Protein 5C7Q (pdb70)

InterPro domains:
  IPR000086 NUDIX hydrolase domain [PF00293] (44-152)
  IPR000086 NUDIX hydrolase domain [PS51462] (40-169)
  IPR015797 NUDIX hydrolase-like domain superfamily [SSF55811] (7-174)
  IPR020084 NUDIX hydrolase, conserved site [PS00893] (77-98)
  IPR060538 Nucleoside diphosphate sugar hydrolase, N-terminal domain [PF28549] (6-40)

Solvent-accessible surface area: 16451 Å² total; per-residue (Å²): 107,174,105,6,79,16,135,54,91,55,76,151,95,53,43,138,17,166,130,14,73,0,25,33,0,56,0,67,5,56,67,45,170,72,37,26,51,9,12,2,47,28,69,2,7,0,0,0,0,0,21,15,121,103,31,34,0,0,0,1,55,20,20,51,8,7,20,101,111,74,9,17,1,0,0,17,16,129,51,90,182,124,30,129,9,58,98,0,0,87,76,18,0,52,43,4,3,0,30,86,15,148,54,43,87,102,33,5,36,0,16,6,5,7,43,18,0,49,13,41,8,17,0,18,3,0,72,80,11,69,101,105,132,61,188,69,78,177,18,30,39,16,71,55,30,91,18,118,19,63,79,0,22,90,51,0,60,84,34,129,2,13,3,2,14,0,1,0,0,0,3,11,3,17,13,44,86,128,42,70,34,125,182,17,124,13,125,55,84,55,87,153,88,37,22,141,20,125,113,11,69,0,20,26,1,56,0,65,6,60,61,43,164,75,45,22,47,10,11,2,56,27,66,0,6,0,0,0,0,0,21,18,126,101,34,26,0,0,0,0,40,18,21,54,7,7,20,94,110,43,9,17,1,0,0,13,15,123,44,72,173,120,30,108,7,47,98,0,0,96,80,20,0,28,38,6,1,0,16,83,14,169,60,39,95,98,36,4,37,0,12,6,5,8,44,16,0,47,13,42,8,19,0,11,6,0,74,84,26,62,119,76,123,64,132,69,94,140,12,42,44,9,63,54,50,86,15,119,21,81,72,0,19,87,51,0,62,78,33,123,2,12,4,2,12,0,1,0,0,1,3,14,4,19,12,61,86,117,54,66,32,138

B-factor: mean 23.53, std 10.75, range [11.37, 85.76]

CATH classification: 3.90.79.10

Nearest PDB structures (foldseek):
  5c7q-assembly1_B  TM=1.002E+00  e=5.957E-35  Bdellovibrio bacteriovorus HD100
  5c8l-assembly1_B  TM=1.002E+00  e=2.954E-34  Bdellovibrio bacteriovorus HD100
  8wv3-assembly1_A  TM=9.363E-01  e=3.512E-19  Bacillus methanolicus
  8wv3-assembly1_D  TM=9.227E-01  e=2.914E-18  Bacillus methanolicus
  8wv3-assembly1_E  TM=8.803E-01  e=6.976E-19  Bacillus methanolicus

Sequence (362 aa):
MKHLEEKTLSTRQIFKGRYLKIEEQDQVQAPDGRTYTREYYILHPGAAMMIPLLPNGNVVMIHQYRHAVKKVFLEFPAGKRDHNEETLLTAKRELLEETGYEAKDWKFLTTIHPVIGYSNEHIDLYLARDLTHLEQRLDQGEFIEVVEVKPADLMQLVLEGKVSDVKTQIGAFWLDKFLRGEWNHLEEKTLSTRQIFKGRYLKIEQDQVQAPDGRTYTREYILHPGAAMMIPLLPNGNVVMIHQYRHAVKKVFLEFPAGKRDHNEETLLTAKRELLEETGYEAKDWKFLTTIHPVIGYSNEHIDLYLARDLTHLEQRLDQGEFIEEVVVEVKPADLMQLVLEGKVSDVKTQIGAFWLDKFLRGEWN

Foldseek 3Di:
DVLFDKAWPDKDFPDDDPHWIKIWTWTQGSVRDTDIAMATEFQAKEFEFEAEPVGWTKWKWFQDVVVRDTAIATFMDGDDPPDDRVVRHQVRCCAQAQKGAPDKDWDDKDDDCVRHYRYIYTYIYGDPMDGDDHHADVVTDMDMDIGHLVRVVVCVVVVRHVPVVRSVVSVVVVCVVVVNHD/DFDKAWPDKDFDDDDPHWIKIWTWTQGPVRDIDIAIATEFQAKEFEFEAEPVQWTKWKWFADVVVRDIAIAGFMDGDDPSDDRVVRVQVRCCAQFQKHAPDKDWDDKDDDCVRHYPYIYTYMYGYDMDGGDHNYDPPTDMDMDIGHLVRVVVCLVVCRHVPVVRSVVSVVVVCVVVVNHD

Radius of gyration: 20.26 Å; Cα contacts (8 Å, |Δi|>4): 921; chains: 2; bounding box: 39×57×51 Å

Organism: Bdellovibrio bacteriovorus (strain ATCC 15356 / DSM 50701 / NCIMB 9529 / HD100) (NCBI:txid264462)

Secondary structure (DSSP, 8-state):
-GGG--EEEEEEEEEE-SS-EEEEEEEE-TTS-EEEEEEE----EEEEEEB-TTS-EEEEEEEETTTTEEEEE--EEEPPTT--HHHHHHHHHHHHH-EEEEEEEEEEEEBS-TTTB---EEEEEEEEEEE----PPTT---EEEEE-HHHHHHHHHTT---BHHHHHHHHHHHHHHTTS--/----EEEEEEEEEE-SS-EEEEEEEE-TTS-EEEEEEE----EEEEEEE-TTS-EEEEEEEETTTTEEEEE--EEE-STT--HHHHHHHHHHHHHSEEEEEEEEEEEEBS-TTTB---EEEEEEEEEEE------TT---EEEEE-HHHHHHHHHTT---BHHHHHHHHHHHHHHTTS--

Structure (mmCIF, N/CA/C/O backbone):
data_5C7Q
#
_entry.id   5C7Q
#
_cell.length_a   75.425
_cell.length_b   103.098
_cell.length_c   51.712
_cell.angle_alpha   90.000
_cell.angle_beta   90.000
_cell.angle_gamma   90.000
#
_symmetry.space_group_name_H-M   'P 21 21 2'
#
loop_
_entity.id
_entity.type
_entity.pdbx_description
1 polymer 'NudF protein'
2 non-polymer 'SULFATE ION'
3 non-polymer GLYCEROL
4 non-polymer DI(HYDROXYETHYL)ETHER
5 non-polymer 2-(2-METHOXYETHOXY)ETHANOL
6 non-polymer 'TRIETHYLENE GLYCOL'
7 water water
#
loop_
_atom_site.group_PDB
_atom_site.id
_atom_site.type_symbol
_atom_site.label_atom_id
_atom_site.label_alt_id
_atom_site.label_comp_id
_atom_site.label_asym_id
_atom_site.label_entity_id
_atom_site.label_seq_id
_atom_site.pdbx_PDB_ins_code
_atom_site.Cartn_x
_atom_site.Cartn_y
_atom_site.Cartn_z
_atom_site.occupancy
_atom_site.B_iso_or_equiv
_atom_site.auth_seq_id
_atom_site.auth_comp_id
_atom_site.auth_asym_id
_atom_site.auth_atom_id
_atom_site.pdbx_PDB_model_num
ATOM 1 N N . MET A 1 1 ? 5.953 66.132 20.519 1.00 56.52 1 MET A N 1
ATOM 2 C CA . MET A 1 1 ? 7.007 65.743 21.505 1.00 54.28 1 MET A CA 1
ATOM 3 C C . MET A 1 1 ? 6.651 66.211 22.923 1.00 49.14 1 MET A C 1
ATOM 4 O O . MET A 1 1 ? 7.422 66.906 23.603 1.00 40.27 1 MET A O 1
ATOM 9 N N . LYS A 1 2 ? 5.477 65.766 23.367 1.00 43.77 2 LYS A N 1
ATOM 10 C CA . LYS A 1 2 ? 4.887 66.230 24.610 1.00 40.62 2 LYS A CA 1
ATOM 11 C C . LYS A 1 2 ? 5.703 65.924 25.849 1.00 33.83 2 LYS A C 1
ATOM 12 O O . LYS A 1 2 ? 5.633 66.665 26.816 1.00 33.22 2 LYS A O 1
ATOM 18 N N . HIS A 1 3 ? 6.514 64.865 25.815 1.00 28.32 3 HIS A N 1
ATOM 19 C CA . HIS A 1 3 ? 7.329 64.517 26.972 1.00 26.82 3 HIS A CA 1
ATOM 20 C C . HIS A 1 3 ? 8.539 65.440 27.190 1.00 25.35 3 HIS A C 1
ATOM 21 O O . HIS A 1 3 ? 9.285 65.275 28.136 1.00 24.96 3 HIS A O 1
ATOM 28 N N . LEU A 1 4 ? 8.746 66.411 26.304 1.00 19.85 4 LEU A N 1
ATOM 29 C CA . LEU A 1 4 ? 9.775 67.456 26.548 1.00 20.16 4 LEU A CA 1
ATOM 30 C C . LEU A 1 4 ? 9.182 68.773 27.060 1.00 19.76 4 LEU A C 1
ATOM 31 O O . LEU A 1 4 ? 9.892 69.656 27.541 1.00 20.18 4 LEU A O 1
ATOM 36 N N . GLU A 1 5 ? 7.880 68.935 26.910 1.00 19.96 5 GLU A N 1
ATOM 37 C CA . GLU A 1 5 ? 7.282 70.237 27.221 1.00 21.45 5 GLU A CA 1
ATOM 38 C C . GLU A 1 5 ? 7.341 70.589 28.689 1.00 19.78 5 GLU A C 1
ATOM 39 O O . GLU A 1 5 ? 7.358 69.719 29.560 1.00 19.65 5 GLU A O 1
ATOM 45 N N . GLU A 1 6 ? 7.342 71.895 28.954 1.00 18.34 6 GLU A N 1
ATOM 46 C CA . GLU A 1 6 ? 7.305 72.470 30.289 1.00 18.65 6 GLU A CA 1
ATOM 47 C C . GLU A 1 6 ? 6.000 73.253 30.404 1.00 19.69 6 GLU A C 1
ATOM 48 O O . GLU A 1 6 ? 5.562 73.824 29.411 1.00 21.53 6 GLU A O 1
ATOM 54 N N . LYS A 1 7 ? 5.353 73.129 31.548 1.00 19.01 7 LYS A N 1
ATOM 55 C CA . LYS A 1 7 ? 4.046 73.715 31.821 1.00 21.19 7 LYS A CA 1
ATOM 56 C C . LYS A 1 7 ? 4.250 74.983 32.647 1.00 18.30 7 LYS A C 1
ATOM 57 O O . LYS A 1 7 ? 4.867 74.919 33.677 1.00 18.01 7 LYS A O 1
ATOM 63 N N . THR A 1 8 ? 3.728 76.126 32.189 1.00 18.55 8 THR A N 1
ATOM 64 C CA . THR A 1 8 ? 3.845 77.359 32.998 1.00 17.68 8 THR A CA 1
ATOM 65 C C . THR A 1 8 ? 2.990 77.270 34.252 1.00 17.06 8 THR A C 1
ATOM 66 O O . THR A 1 8 ? 1.777 77.132 34.145 1.00 19.53 8 THR A O 1
ATOM 70 N N . LEU A 1 9 ? 3.613 77.404 35.395 1.00 16.13 9 LEU A N 1
ATOM 71 C CA . LEU A 1 9 ? 2.948 77.500 36.707 1.00 17.44 9 LEU A CA 1
ATOM 72 C C . LEU A 1 9 ? 2.739 78.910 37.183 1.00 18.14 9 LEU A C 1
ATOM 73 O O . LEU A 1 9 ? 1.760 79.209 37.861 1.00 19.37 9 LEU A O 1
ATOM 78 N N . SER A 1 10 ? 3.642 79.818 36.813 1.00 16.77 10 SER A N 1
ATOM 79 C CA . SER A 1 10 ? 3.453 81.201 37.157 1.00 17.49 10 SER A CA 1
ATOM 80 C C . SER A 1 10 ? 4.291 82.045 36.246 1.00 17.47 10 SER A C 1
ATOM 81 O O . SER A 1 10 ? 5.281 81.572 35.719 1.00 17.04 10 SER A O 1
ATOM 84 N N . THR A 1 11 ? 3.814 83.262 36.028 1.00 18.75 11 THR A N 1
ATOM 85 C CA . THR A 1 11 ? 4.551 84.276 35.293 1.00 20.01 11 THR A CA 1
ATOM 86 C C . THR A 1 11 ? 4.409 85.595 35.952 1.00 21.16 11 THR A C 1
ATOM 87 O O . THR A 1 11 ? 3.377 85.916 36.595 1.00 23.17 11 THR A O 1
ATOM 91 N N . ARG A 1 12 ? 5.432 86.404 35.762 1.00 18.12 12 ARG A N 1
ATOM 92 C CA . ARG A 1 12 ? 5.379 87.782 36.173 1.00 19.20 12 ARG A CA 1
ATOM 93 C C . ARG A 1 12 ? 6.274 88.581 35.260 1.00 18.06 12 ARG A C 1
ATOM 94 O O . ARG A 1 12 ? 7.271 88.053 34.731 1.00 17.07 12 ARG A O 1
ATOM 102 N N . GLN A 1 13 ? 5.982 89.857 35.104 1.00 19.47 13 GLN A N 1
ATOM 103 C CA . GLN A 1 13 ? 6.943 90.730 34.482 1.00 19.82 13 GLN A CA 1
ATOM 104 C C . GLN A 1 13 ? 7.883 91.177 35.581 1.00 20.98 13 GLN A C 1
ATOM 105 O O . GLN A 1 13 ? 7.483 91.894 36.490 1.00 24.90 13 GLN A O 1
ATOM 111 N N . ILE A 1 14 ? 9.115 90.695 35.536 1.00 18.49 14 ILE A N 1
ATOM 112 C CA . ILE A 1 14 ? 10.090 90.894 36.617 1.00 21.03 14 ILE A CA 1
ATOM 113 C C . ILE A 1 14 ? 10.805 92.243 36.485 1.00 20.43 14 ILE A C 1
ATOM 114 O O . ILE A 1 14 ? 11.237 92.835 37.477 1.00 20.96 14 ILE A O 1
ATOM 119 N N . PHE A 1 15 ? 10.948 92.727 35.262 1.00 17.47 15 PHE A N 1
ATOM 120 C CA . PHE A 1 15 ? 11.689 93.960 35.060 1.00 18.52 15 PHE A CA 1
ATOM 121 C C . PHE A 1 15 ? 11.235 94.636 33.796 1.00 16.56 15 PHE A C 1
ATOM 122 O O . PHE A 1 15 ? 10.964 93.974 32.809 1.00 16.73 15 PHE A O 1
ATOM 130 N N . LYS A 1 16 ? 11.180 95.962 33.846 1.00 17.16 16 LYS A N 1
ATOM 131 C CA . LYS A 1 16 ? 11.027 96.779 32.664 1.00 18.06 16 LYS A CA 1
ATOM 132 C C . LYS A 1 16 ? 12.079 97.865 32.687 1.00 18.90 16 LYS A C 1
ATOM 133 O O . LYS A 1 16 ? 12.119 98.705 33.598 1.00 21.24 16 LYS A O 1
ATOM 139 N N . GLY A 1 17 ? 12.910 97.881 31.672 1.00 18.64 17 GLY A N 1
ATOM 140 C CA . GLY A 1 17 ? 13.927 98.885 31.546 1.00 19.23 17 GLY A CA 1
ATOM 141 C C . GLY A 1 17 ? 13.384 99.993 30.659 1.00 20.93 17 GLY A C 1
ATOM 142 O O . GLY A 1 17 ? 12.165 100.179 30.489 1.00 21.22 17 GLY A O 1
ATOM 143 N N . ARG A 1 18 ? 14.302 100.756 30.093 1.00 20.03 18 ARG A N 1
ATOM 144 C CA . ARG A 1 18 ? 13.919 101.755 29.130 1.00 22.61 18 ARG A CA 1
ATOM 145 C C . ARG A 1 18 ? 13.290 101.108 27.917 1.00 22.53 18 ARG A C 1
ATOM 146 O O . ARG A 1 18 ? 12.340 101.643 27.327 1.00 22.82 18 ARG A O 1
ATOM 154 N N . TYR A 1 19 ? 13.818 99.955 27.535 1.00 19.86 19 TYR A N 1
ATOM 155 C CA . TYR A 1 19 ? 13.398 99.234 26.354 1.00 21.99 19 TYR A CA 1
ATOM 156 C C . TYR A 1 19 ? 13.066 97.772 26.605 1.00 21.31 19 TYR A C 1
ATOM 157 O O . TYR A 1 19 ? 12.140 97.238 25.974 1.00 24.06 19 TYR A O 1
ATOM 166 N N . LEU A 1 20 ? 13.808 97.093 27.484 1.00 17.46 20 LEU A N 1
ATOM 167 C CA . LEU A 1 20 ? 13.661 95.662 27.595 1.00 17.54 20 LEU A CA 1
ATOM 168 C C . LEU A 1 20 ? 12.709 95.294 28.714 1.00 17.81 20 LEU A C 1
ATOM 169 O O . LEU A 1 20 ? 12.847 95.772 29.837 1.00 19.71 20 LEU A O 1
ATOM 174 N N . LYS A 1 21 ? 11.798 94.381 28.405 1.00 17.02 21 LYS A N 1
ATOM 175 C CA . LYS A 1 21 ? 10.853 93.851 29.374 1.00 18.64 21 LYS A CA 1
ATOM 176 C C . LYS A 1 21 ? 11.181 92.371 29.594 1.00 16.97 21 LYS A C 1
ATOM 177 O O . LYS A 1 21 ? 11.295 91.598 28.624 1.00 17.98 21 LYS A O 1
ATOM 183 N N . ILE A 1 22 ? 11.346 91.989 30.858 1.00 16.62 22 ILE A N 1
ATOM 184 C CA . ILE A 1 22 ? 11.726 90.622 31.180 1.00 18.10 22 ILE A CA 1
ATOM 185 C C . ILE A 1 22 ? 10.583 89.911 31.906 1.00 16.66 22 ILE A C 1
ATOM 186 O O . ILE A 1 22 ? 10.068 90.444 32.891 1.00 17.29 22 ILE A O 1
ATOM 191 N N A GLU A 1 23 ? 10.205 88.744 31.392 0.50 15.70 23 GLU A N 1
ATOM 192 N N B GLU A 1 23 ? 10.257 88.729 31.411 0.50 15.61 23 GLU A N 1
ATOM 193 C CA A GLU A 1 23 ? 9.273 87.844 32.062 0.50 16.03 23 GLU A CA 1
ATOM 194 C CA B GLU A 1 23 ? 9.304 87.822 32.013 0.50 15.93 23 GLU A CA 1
ATOM 195 C C A GLU A 1 23 ? 10.045 86.764 32.811 0.50 16.06 23 GLU A C 1
ATOM 196 C C B GLU A 1 23 ? 10.061 86.762 32.813 0.50 15.98 23 GLU A C 1
ATOM 197 O O A GLU A 1 23 ? 11.036 86.197 32.303 0.50 14.51 23 GLU A O 1
ATOM 198 O O B GLU A 1 23 ? 11.070 86.203 32.336 0.50 14.39 23 GLU A O 1
ATOM 209 N N . GLN A 1 24 ? 9.586 86.475 34.022 1.00 15.27 24 GLN A N 1
ATO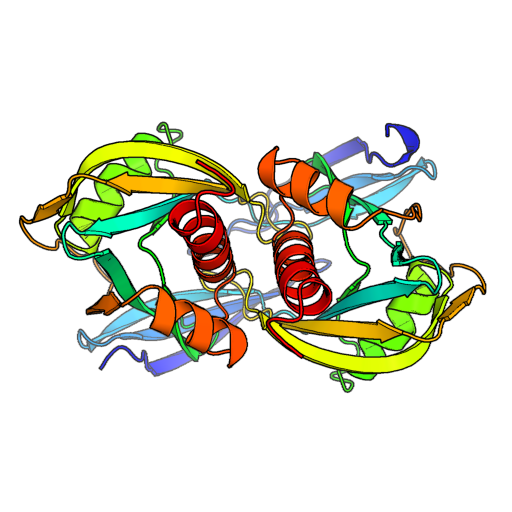M 210 C CA . GLN A 1 24 ? 10.147 85.380 34.796 1.00 15.68 24 GLN A CA 1
ATOM 211 C C . GLN A 1 24 ? 9.049 84.380 35.101 1.00 16.18 24 GLN A C 1
ATOM 212 O O . GLN A 1 24 ? 8.038 84.757 35.689 1.00 16.54 24 GLN A O 1
ATOM 218 N N . ASP A 1 25 ? 9.264 83.132 34.740 1.00 14.96 25 ASP A N 1
ATOM 219 C CA . ASP A 1 25 ? 8.247 82.061 34.895 1.00 16.62 25 ASP A CA 1
ATOM 220 C C . ASP A 1 25 ? 8.787 80.969 35.774 1.00 16.55 25 ASP A C 1
ATOM 221 O O . ASP A 1 25 ? 9.971 80.736 35.837 1.00 15.65 25 ASP A O 1
ATOM 226 N N . GLN A 1 26 ? 7.883 80.321 36.528 1.00 16.05 26 GLN A N 1
ATOM 227 C CA . GLN A 1 26 ? 8.154 79.050 37.114 1.00 16.43 26 GLN A CA 1
ATOM 228 C C . GLN A 1 26 ? 7.436 78.051 36.231 1.00 16.26 26 GLN A C 1
ATOM 229 O O . GLN A 1 26 ? 6.256 78.240 35.914 1.00 16.31 26 GLN A O 1
ATOM 235 N N . VAL A 1 27 ? 8.142 76.990 35.857 1.00 16.14 27 VAL A N 1
ATOM 236 C CA . VAL A 1 27 ? 7.597 75.953 35.008 1.00 15.58 27 VAL A CA 1
ATOM 237 C C . VAL A 1 27 ? 7.741 74.578 35.647 1.00 16.72 27 VAL A C 1
ATOM 238 O O . VAL A 1 27 ? 8.659 74.341 36.409 1.00 18.19 27 VAL A O 1
ATOM 242 N N . GLN A 1 28 ? 6.818 73.691 35.316 1.00 17.42 28 GLN A N 1
ATOM 243 C CA . GLN A 1 28 ? 6.930 72.287 35.675 1.00 18.31 28 GLN A CA 1
ATOM 244 C C . GLN A 1 28 ? 7.514 71.546 34.496 1.00 17.69 28 GLN A C 1
ATOM 245 O O . GLN A 1 28 ? 6.928 71.521 33.402 1.00 18.05 28 GLN A O 1
ATOM 251 N N . ALA A 1 29 ? 8.725 71.044 34.709 1.00 17.15 29 ALA A N 1
ATOM 252 C CA . ALA A 1 29 ? 9.438 70.360 33.647 1.00 18.25 29 ALA A CA 1
ATOM 253 C C . ALA A 1 29 ? 9.060 68.860 33.541 1.00 19.15 29 ALA A C 1
ATOM 254 O O . ALA A 1 29 ? 8.212 68.380 34.276 1.00 19.36 29 ALA A O 1
ATOM 256 N N . PRO A 1 30 ? 9.683 68.111 32.606 1.00 17.77 30 PRO A N 1
ATOM 257 C CA . PRO A 1 30 ? 9.268 66.698 32.435 1.00 18.22 30 PRO A CA 1
ATOM 258 C C . PRO A 1 30 ? 9.527 65.821 33.654 1.00 19.57 30 PRO A C 1
ATOM 259 O O . PRO A 1 30 ? 8.958 64.718 33.742 1.00 22.00 30 PRO A O 1
ATOM 263 N N . ASP A 1 31 ? 10.365 66.269 34.565 1.00 18.71 31 ASP A N 1
ATOM 264 C CA . ASP A 1 31 ? 10.590 65.521 35.802 1.00 20.28 31 ASP A CA 1
ATOM 265 C C . ASP A 1 31 ? 9.531 65.800 36.896 1.00 21.79 31 ASP A C 1
ATOM 266 O O . ASP A 1 31 ? 9.613 65.244 37.994 1.00 21.67 31 ASP A O 1
ATOM 271 N N . GLY A 1 32 ? 8.591 66.676 36.588 1.00 21.79 32 GLY A N 1
ATOM 272 C CA . GLY A 1 32 ? 7.539 67.115 37.513 1.00 21.91 32 GLY A CA 1
ATOM 273 C C . GLY A 1 32 ? 8.005 68.148 38.526 1.00 22.67 32 GLY A C 1
ATOM 274 O O . GLY A 1 32 ? 7.218 68.586 39.375 1.00 22.27 32 GLY A O 1
ATOM 275 N N . ARG A 1 33 ? 9.277 68.553 38.445 1.00 20.36 33 ARG A N 1
ATOM 276 C CA . ARG A 1 33 ? 9.887 69.561 39.304 1.00 20.44 33 ARG A CA 1
ATOM 277 C C . ARG A 1 33 ? 9.791 70.958 38.667 1.00 19.25 33 ARG A C 1
ATOM 278 O O . ARG A 1 33 ? 9.511 71.074 37.473 1.00 18.95 33 ARG A O 1
ATOM 286 N N . THR A 1 34 ? 10.008 71.960 39.492 1.00 17.90 34 THR A N 1
ATOM 287 C CA . THR A 1 34 ? 9.784 73.357 39.135 1.00 19.79 34 THR A CA 1
ATOM 288 C C . THR A 1 34 ? 11.108 74.059 38.899 1.00 18.24 34 THR A C 1
ATOM 289 O O . THR A 1 34 ? 12.073 73.954 39.683 1.00 20.36 34 THR A O 1
ATOM 293 N N . TYR A 1 35 ? 11.148 74.765 37.766 1.00 17.61 35 TYR A N 1
ATOM 294 C CA . TYR A 1 35 ? 12.340 75.476 37.360 1.00 15.70 35 TYR A CA 1
ATOM 295 C C . TYR A 1 35 ? 11.980 76.897 36.950 1.00 16.15 35 TYR A C 1
ATOM 296 O O . TYR A 1 35 ? 10.880 77.155 36.431 1.00 17.04 35 TYR A O 1
ATOM 305 N N . THR A 1 36 ? 12.916 77.797 37.144 1.00 14.89 36 THR A N 1
ATOM 306 C CA . THR A 1 36 ? 12.793 79.157 36.673 1.00 15.14 36 THR A CA 1
ATOM 307 C C . THR A 1 36 ? 13.189 79.276 35.212 1.00 15.41 36 THR A C 1
ATOM 308 O O . THR A 1 36 ? 14.239 78.768 34.811 1.00 15.10 36 THR A O 1
ATOM 312 N N . ARG A 1 37 ? 12.408 80.061 34.477 1.00 15.00 37 ARG A N 1
ATOM 313 C CA . ARG A 1 37 ? 12.745 80.449 33.102 1.00 14.19 37 ARG A CA 1
ATOM 314 C C . ARG A 1 37 ? 12.551 81.955 32.931 1.00 15.62 37 ARG A C 1
ATOM 315 O O . ARG A 1 37 ? 11.573 82.527 33.389 1.00 17.95 37 ARG A O 1
ATOM 323 N N . GLU A 1 38 ? 13.506 82.607 32.250 1.00 14.19 38 GLU A N 1
ATOM 324 C CA . GLU A 1 38 ? 13.494 84.047 32.088 1.00 14.84 38 GLU A CA 1
ATOM 325 C C . GLU A 1 38 ? 13.708 84.373 30.654 1.00 16.14 38 GLU A C 1
ATOM 326 O O . GLU A 1 38 ? 14.537 83.784 30.007 1.00 15.76 38 GLU A O 1
ATOM 332 N N A TYR A 1 39 ? 12.941 85.326 30.154 0.50 14.38 39 TYR A N 1
ATOM 333 N N B TYR A 1 39 ? 12.937 85.320 30.154 0.50 14.01 39 TYR A N 1
ATOM 334 C CA A TYR A 1 39 ? 13.031 85.677 28.752 0.50 15.03 39 TYR A CA 1
ATOM 335 C CA B TYR A 1 39 ? 13.089 85.721 28.775 0.50 14.39 39 TYR A CA 1
ATOM 336 C C A TYR A 1 39 ? 12.489 87.062 28.499 0.50 15.53 39 TYR A C 1
ATOM 337 C C B TYR A 1 39 ? 12.516 87.085 28.519 0.50 15.18 39 TYR A C 1
ATOM 338 O O A TYR A 1 39 ? 11.691 87.597 29.276 0.50 15.16 39 TYR A O 1
ATOM 339 O O B TYR A 1 39 ? 11.727 87.626 29.305 0.50 14.78 39 TYR A O 1
ATOM 356 N N . ILE A 1 40 ? 12.995 87.670 27.429 1.00 15.47 40 ILE A N 1
ATOM 357 C CA . ILE A 1 40 ? 12.591 89.008 26.988 1.00 16.73 40 ILE A CA 1
ATOM 358 C C . ILE A 1 40 ? 11.280 88.899 26.211 1.00 16.07 40 ILE A C 1
ATOM 359 O O . ILE A 1 40 ? 11.095 87.998 25.344 1.00 14.91 40 ILE A O 1
ATOM 364 N N . LEU A 1 41 ? 10.393 89.863 26.449 1.00 17.56 41 LEU A N 1
ATOM 365 C CA . LEU A 1 41 ? 9.138 89.928 25.716 1.00 18.17 41 LEU A CA 1
ATOM 366 C C . LEU A 1 41 ? 9.351 90.888 24.568 1.00 17.92 41 LEU A C 1
ATOM 367 O O . LEU A 1 41 ? 9.640 92.065 24.796 1.00 20.35 41 LEU A O 1
ATOM 372 N N . HIS A 1 42 ? 9.232 90.373 23.356 1.00 17.31 42 HIS A N 1
ATOM 373 C CA . HIS A 1 42 ? 9.595 91.107 22.172 1.00 18.36 42 HIS A CA 1
ATOM 374 C C . HIS A 1 42 ? 8.412 91.126 21.234 1.00 17.42 42 HIS A C 1
ATOM 375 O O . HIS A 1 42 ? 7.699 90.144 21.105 1.00 18.53 42 HIS A O 1
ATOM 382 N N . PRO A 1 43 ? 8.227 92.257 20.521 1.00 19.42 43 PRO A N 1
ATOM 383 C CA . PRO A 1 43 ? 7.030 92.348 19.703 1.00 20.34 43 PRO A CA 1
ATOM 384 C C . PRO A 1 43 ? 7.014 91.510 18.404 1.00 20.38 43 PRO A C 1
ATOM 385 O O . PRO A 1 43 ? 5.973 91.395 17.750 1.00 21.32 43 PRO A O 1
ATOM 389 N N . GLY A 1 44 ? 8.166 90.944 18.026 1.00 17.43 44 GLY A N 1
ATOM 390 C CA . GLY A 1 44 ? 8.309 90.380 16.696 1.00 17.42 44 GLY A CA 1
ATOM 391 C C . GLY A 1 44 ? 8.849 91.400 15.710 1.00 16.64 44 GLY A C 1
ATOM 392 O O . GLY A 1 44 ? 8.945 92.563 16.008 1.00 16.90 44 GLY A O 1
ATOM 393 N N . ALA A 1 45 ? 9.215 90.922 14.518 1.00 17.30 45 ALA A N 1
ATOM 394 C CA . ALA A 1 45 ? 9.932 91.767 13.546 1.00 16.12 45 ALA A CA 1
ATOM 395 C C . ALA A 1 45 ? 9.767 91.193 12.145 1.00 14.64 45 ALA A C 1
ATOM 396 O O . ALA A 1 45 ? 9.312 90.083 11.959 1.00 14.73 45 ALA A O 1
ATOM 398 N N . ALA A 1 46 ? 10.101 92.030 11.176 1.00 16.83 46 ALA A N 1
ATOM 399 C CA . ALA A 1 46 ? 10.243 91.624 9.803 1.00 16.54 46 ALA A CA 1
ATOM 400 C C . ALA A 1 46 ? 11.586 92.082 9.248 1.00 15.18 46 ALA A C 1
ATOM 401 O O . ALA A 1 46 ? 12.111 93.095 9.674 1.00 15.42 46 ALA A O 1
ATOM 403 N N . MET A 1 47 ? 12.069 91.343 8.229 1.00 16.22 47 MET A N 1
ATOM 404 C CA . MET A 1 47 ? 13.271 91.649 7.486 1.00 16.30 47 MET A CA 1
ATOM 405 C C . MET A 1 47 ? 13.017 91.324 6.027 1.00 15.31 47 MET A C 1
ATOM 406 O O . MET A 1 47 ? 12.273 90.367 5.769 1.00 15.41 47 MET A O 1
ATOM 411 N N . MET A 1 48 ? 13.582 92.169 5.136 1.00 16.59 48 MET A N 1
ATOM 412 C CA . MET A 1 48 ? 13.320 92.161 3.693 1.00 20.55 48 MET A CA 1
ATOM 413 C C . MET A 1 48 ? 14.615 91.934 2.950 1.00 18.12 48 MET A C 1
ATOM 414 O O . MET A 1 48 ? 15.614 92.557 3.260 1.00 19.46 48 MET A O 1
ATOM 419 N N . ILE A 1 49 ? 14.544 91.093 1.922 1.00 19.06 49 ILE A N 1
ATOM 420 C CA . ILE A 1 49 ? 15.641 90.932 0.977 1.00 17.23 49 ILE A CA 1
ATOM 421 C C . ILE A 1 49 ? 15.221 91.716 -0.283 1.00 17.33 49 ILE A C 1
ATOM 422 O O . ILE A 1 49 ? 14.361 91.204 -0.974 1.00 18.48 49 ILE A O 1
ATOM 427 N N . PRO A 1 50 ? 15.789 92.927 -0.495 1.00 16.42 50 PRO A N 1
ATOM 428 C CA . PRO A 1 50 ? 15.273 93.807 -1.598 1.00 17.24 50 PRO A CA 1
ATOM 429 C C . PRO A 1 50 ? 16.118 93.627 -2.836 1.00 16.99 50 PRO A C 1
ATOM 430 O O . PRO A 1 50 ? 17.264 94.074 -2.845 1.00 17.58 50 PRO A O 1
ATOM 434 N N . LEU A 1 51 ? 15.577 92.916 -3.816 1.00 17.25 51 LEU A N 1
ATOM 435 C CA . LEU A 1 51 ? 16.308 92.531 -5.022 1.00 17.47 51 LEU A CA 1
ATOM 436 C C . LEU A 1 51 ? 16.019 93.525 -6.142 1.00 17.25 51 LEU A C 1
ATOM 437 O O . LEU A 1 51 ? 14.885 93.627 -6.599 1.00 16.90 51 LEU A O 1
ATOM 442 N N . LEU A 1 52 ? 17.074 94.197 -6.580 1.00 16.53 52 LEU A N 1
ATOM 443 C CA . LEU A 1 52 ? 17.020 95.245 -7.594 1.00 15.71 52 LEU A CA 1
ATOM 444 C C . LEU A 1 52 ? 17.000 94.655 -8.987 1.00 17.16 52 LEU A C 1
ATOM 445 O O . LEU A 1 52 ? 17.415 93.512 -9.202 1.00 17.36 52 LEU A O 1
ATOM 450 N N . PRO A 1 53 ? 16.538 95.460 -9.944 1.00 17.47 53 PRO A N 1
ATOM 451 C CA . PRO A 1 53 ? 16.557 94.971 -11.318 1.00 16.77 53 PRO A CA 1
ATOM 452 C C . PRO A 1 53 ? 17.943 94.574 -11.759 1.00 16.80 53 PRO A C 1
ATOM 453 O O . PRO A 1 53 ? 18.099 93.600 -12.523 1.00 16.42 53 PRO A O 1
ATOM 457 N N . ASN A 1 54 ? 18.976 95.258 -11.271 1.00 16.45 54 ASN A N 1
ATOM 458 C CA . ASN A 1 54 ? 20.349 94.951 -11.700 1.00 17.37 54 ASN A CA 1
ATOM 459 C C . ASN A 1 54 ? 20.971 93.676 -11.064 1.00 16.87 54 ASN A C 1
ATOM 460 O O . ASN A 1 54 ? 22.125 93.345 -11.315 1.00 19.02 54 ASN A O 1
ATOM 465 N N . GLY A 1 55 ? 20.203 93.018 -10.190 1.00 16.28 55 GLY A N 1
ATOM 466 C CA . GLY A 1 55 ? 20.620 91.838 -9.533 1.00 17.04 55 GLY A CA 1
ATOM 467 C C . GLY A 1 55 ? 21.239 92.056 -8.187 1.00 16.82 55 GLY A C 1
ATOM 468 O O . GLY A 1 55 ? 21.410 91.097 -7.430 1.00 17.41 55 GLY A O 1
ATOM 469 N N . ASN A 1 56 ? 21.554 93.293 -7.847 1.00 16.91 56 ASN A N 1
ATOM 470 C CA . ASN A 1 56 ? 22.093 93.580 -6.510 1.00 16.64 56 ASN A CA 1
ATOM 471 C C . ASN A 1 56 ? 20.965 93.621 -5.524 1.00 15.80 56 ASN A C 1
ATOM 472 O O . ASN A 1 56 ? 19.793 93.650 -5.850 1.00 15.19 56 ASN A O 1
ATOM 477 N N . VAL A 1 57 ? 21.356 93.544 -4.261 1.00 17.12 57 VAL A N 1
ATOM 478 C CA . VAL A 1 57 ? 20.392 93.699 -3.176 1.00 16.38 57 VAL A CA 1
ATOM 479 C C . VAL A 1 57 ? 20.694 94.958 -2.407 1.00 15.45 57 VAL A C 1
ATOM 480 O O . VAL A 1 57 ? 21.820 95.390 -2.295 1.00 17.08 57 VAL A O 1
ATOM 484 N N . VAL A 1 58 ? 19.651 95.546 -1.856 1.00 16.71 58 VAL A N 1
ATOM 485 C CA . VAL A 1 58 ? 19.727 96.759 -1.072 1.00 16.63 58 VAL A CA 1
ATOM 486 C C . VAL A 1 58 ? 19.963 96.314 0.376 1.00 15.77 58 VAL A C 1
ATOM 487 O O . VAL A 1 58 ? 19.181 95.545 0.927 1.00 18.42 58 VAL A O 1
ATOM 491 N N . MET A 1 59 ? 21.058 96.796 0.929 1.00 16.38 59 MET A N 1
ATOM 492 C CA . MET A 1 59 ? 21.447 96.462 2.313 1.00 15.90 59 MET A CA 1
ATOM 493 C C . MET A 1 59 ? 21.777 97.734 3.026 1.00 16.82 59 MET A C 1
ATOM 494 O O . MET A 1 59 ? 21.807 98.839 2.430 1.00 16.92 59 MET A O 1
ATOM 499 N N . ILE A 1 60 ? 22.000 97.635 4.338 1.00 16.88 60 ILE A N 1
ATOM 500 C CA . ILE A 1 60 ? 22.386 98.765 5.120 1.00 16.85 60 ILE A CA 1
ATOM 501 C C . ILE A 1 60 ? 23.613 98.502 5.966 1.00 16.33 60 ILE A C 1
ATOM 502 O O . ILE A 1 60 ? 23.921 97.344 6.312 1.00 16.13 60 ILE A O 1
ATOM 507 N N . HIS A 1 61 ? 24.313 99.575 6.302 1.00 16.52 61 HIS A N 1
ATOM 508 C CA . HIS A 1 61 ? 25.274 99.512 7.413 1.00 18.30 61 HIS A CA 1
ATOM 509 C C . HIS A 1 61 ? 24.637 100.220 8.585 1.00 17.74 61 HIS A C 1
ATOM 510 O O . HIS A 1 61 ? 24.064 101.289 8.431 1.00 16.92 61 HIS A O 1
ATOM 517 N N . GLN A 1 62 ? 24.729 99.590 9.767 1.00 16.41 62 GLN A N 1
ATOM 518 C CA . GLN A 1 62 ? 24.152 100.156 10.969 1.00 16.79 62 GLN A CA 1
ATOM 519 C C . GLN A 1 62 ? 25.028 99.774 12.147 1.00 15.82 62 GLN A C 1
ATOM 520 O O . GLN A 1 62 ? 25.413 98.608 12.288 1.00 15.01 62 GLN A O 1
ATOM 526 N N . TYR A 1 63 ? 25.265 100.746 13.035 1.00 16.17 63 TYR A N 1
ATOM 527 C CA . TYR A 1 63 ? 26.028 100.466 14.238 1.00 15.79 63 TYR A CA 1
ATOM 528 C C . TYR A 1 63 ? 25.115 99.853 15.281 1.00 15.06 63 TYR A C 1
ATOM 529 O O . TYR A 1 63 ? 23.965 100.260 15.402 1.00 17.56 63 TYR A O 1
ATOM 538 N N . ARG A 1 64 ? 25.617 98.848 15.984 1.00 14.07 64 ARG A N 1
ATOM 539 C CA . ARG A 1 64 ? 24.852 98.131 17.015 1.00 13.90 64 ARG A CA 1
ATOM 540 C C . ARG A 1 64 ? 25.650 98.138 18.281 1.00 14.63 64 ARG A C 1
ATOM 541 O O . ARG A 1 64 ? 26.623 97.431 18.443 1.00 16.89 64 ARG A O 1
ATOM 549 N N . HIS A 1 65 ? 25.226 98.998 19.189 1.00 15.53 65 HIS A N 1
ATOM 550 C CA . HIS A 1 65 ? 25.956 99.197 20.385 1.00 15.99 65 HIS A CA 1
ATOM 551 C C . HIS A 1 65 ? 26.062 97.957 21.267 1.00 15.40 65 HIS A C 1
ATOM 552 O O . HIS A 1 65 ? 27.085 97.801 21.952 1.00 17.01 65 HIS A O 1
ATOM 559 N N . ALA A 1 66 ? 25.083 97.050 21.186 1.00 15.57 66 ALA A N 1
ATOM 560 C CA . ALA A 1 66 ? 25.147 95.809 21.982 1.00 15.51 66 ALA A CA 1
ATOM 561 C C . ALA A 1 66 ? 26.419 95.032 21.695 1.00 16.68 66 ALA A C 1
ATOM 562 O O . ALA A 1 66 ? 26.945 94.369 22.582 1.00 17.42 66 ALA A O 1
ATOM 564 N N . VAL A 1 67 ? 26.906 95.086 20.451 1.00 15.28 67 VAL A N 1
ATOM 565 C CA . VAL A 1 67 ? 28.102 94.365 20.021 1.00 17.07 67 VAL A CA 1
ATOM 566 C C . VAL A 1 67 ? 29.299 95.273 19.723 1.00 18.78 67 VAL A C 1
ATOM 567 O O . VAL A 1 67 ? 30.407 94.796 19.421 1.00 22.46 67 VAL A O 1
ATOM 571 N N . LYS A 1 68 ? 29.074 96.585 19.789 1.00 18.86 68 LYS A N 1
ATOM 572 C CA . LYS A 1 68 ? 30.098 97.606 19.569 1.00 19.71 68 LYS A CA 1
ATOM 573 C C . LYS A 1 68 ? 30.645 97.529 18.153 1.00 20.38 68 LYS A C 1
ATOM 574 O O . LYS A 1 68 ? 31.854 97.718 17.932 1.00 20.75 68 LYS A O 1
ATOM 580 N N . LYS A 1 69 ? 29.788 97.185 17.205 1.00 19.74 69 LYS A N 1
ATOM 581 C CA . LYS A 1 69 ? 30.227 96.988 15.817 1.00 21.88 69 LYS A CA 1
ATOM 582 C C . LYS A 1 69 ? 29.206 97.536 14.832 1.00 18.62 69 LYS A C 1
ATOM 583 O O . LYS A 1 69 ? 28.020 97.598 15.110 1.00 16.67 69 LYS A O 1
ATOM 589 N N . VAL A 1 70 ? 29.707 97.873 13.642 1.00 18.47 70 VAL A N 1
ATOM 590 C CA . VAL A 1 70 ? 28.882 98.219 12.497 1.00 18.84 70 VAL A CA 1
ATOM 591 C C . VAL A 1 70 ? 28.601 96.921 11.763 1.00 17.60 70 VAL A C 1
ATOM 592 O O . VAL A 1 70 ? 29.500 96.165 11.479 1.00 18.54 70 VAL A O 1
ATOM 596 N N . PHE A 1 71 ? 27.335 96.666 11.498 1.00 15.54 71 PHE A N 1
ATOM 597 C CA . PHE A 1 71 ? 26.916 95.482 10.777 1.00 15.16 71 PHE A CA 1
ATOM 598 C C . PHE A 1 71 ? 26.389 95.757 9.386 1.00 16.01 71 PHE A C 1
ATOM 599 O O . PHE A 1 71 ? 25.708 96.764 9.171 1.00 16.09 71 PHE A O 1
ATOM 607 N N . LEU A 1 72 ? 26.639 94.830 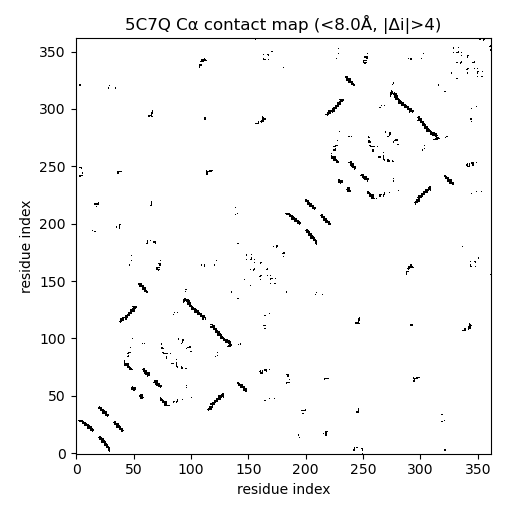8.468 1.00 14.30 72 LEU A N 1
ATOM 608 C CA . LEU A 1 72 ? 25.909 94.816 7.193 1.00 14.87 72 LEU A CA 1
ATOM 609 C C . LEU A 1 72 ? 24.611 94.068 7.420 1.00 14.89 72 LEU A C 1
ATOM 610 O O . LEU A 1 72 ? 24.632 92.916 7.860 1.00 15.13 72 LEU A O 1
ATOM 615 N N . GLU A 1 73 ? 23.472 94.669 7.114 1.00 14.33 73 GLU A N 1
ATOM 616 C CA . GLU A 1 73 ? 22.170 94.061 7.413 1.00 14.50 73 GLU A CA 1
ATOM 617 C C . GLU A 1 73 ? 21.242 94.199 6.249 1.00 15.17 73 GLU A C 1
ATOM 618 O O . GLU A 1 73 ? 21.382 95.164 5.500 1.00 16.34 73 GLU A O 1
ATOM 624 N N . PHE A 1 74 ? 20.270 93.308 6.152 1.00 13.93 74 PHE A N 1
ATOM 625 C CA . PHE A 1 74 ? 19.087 93.570 5.357 1.00 14.14 74 PHE A CA 1
ATOM 626 C C . PHE A 1 74 ? 18.192 94.509 6.185 1.00 15.04 74 PHE A C 1
ATOM 627 O O . PHE A 1 74 ? 18.174 94.436 7.445 1.00 14.09 74 PHE A O 1
ATOM 635 N N . PRO A 1 75 ? 17.396 95.340 5.517 1.00 15.50 75 PRO A N 1
ATOM 636 C CA . PRO A 1 75 ? 16.492 96.217 6.299 1.00 15.77 75 PRO A CA 1
ATOM 637 C C . PRO A 1 75 ? 15.477 95.432 7.121 1.00 15.72 75 PRO A C 1
ATOM 638 O O . PRO A 1 75 ? 14.997 94.361 6.725 1.00 15.96 75 PRO A O 1
ATOM 642 N N . ALA A 1 76 ? 15.161 95.955 8.308 1.00 15.42 76 ALA A N 1
ATOM 643 C CA . ALA A 1 76 ? 14.305 95.276 9.189 1.00 14.71 76 ALA A CA 1
ATOM 644 C C . ALA A 1 76 ? 13.720 96.253 10.233 1.00 15.83 76 ALA A C 1
ATOM 645 O O . ALA A 1 76 ? 14.258 97.310 10.462 1.00 16.01 76 ALA A O 1
ATOM 647 N N . GLY A 1 77 ? 12.672 95.836 10.899 1.00 16.64 77 GLY A N 1
ATOM 648 C CA . GLY A 1 77 ? 12.243 96.531 12.106 1.00 17.32 77 GLY A CA 1
ATOM 649 C C . GLY A 1 77 ? 11.210 95.737 12.891 1.00 17.77 77 GLY A C 1
ATOM 650 O O . GLY A 1 77 ? 10.728 94.699 12.482 1.00 16.19 77 GLY A O 1
ATOM 651 N N . LYS A 1 78 ? 10.841 96.283 14.055 1.00 19.04 78 LYS A N 1
ATOM 652 C CA . LYS A 1 78 ? 9.899 95.639 14.932 1.00 20.30 78 LYS A CA 1
ATOM 653 C C . LYS A 1 78 ? 8.473 95.841 14.520 1.00 20.81 78 LYS A C 1
ATOM 654 O O . LYS A 1 78 ? 8.079 96.896 13.954 1.00 21.32 78 LYS A O 1
ATOM 660 N N . ARG A 1 79 ? 7.698 94.829 14.814 1.00 20.37 79 ARG A N 1
ATOM 661 C CA . ARG A 1 79 ? 6.290 94.800 14.548 1.00 23.80 79 ARG A CA 1
ATOM 662 C C . ARG A 1 79 ? 5.598 95.806 15.465 1.00 26.86 79 ARG A C 1
ATOM 663 O O . ARG A 1 79 ? 5.789 95.769 16.663 1.00 25.11 79 ARG A O 1
ATOM 671 N N . ASP A 1 80 ? 4.792 96.693 14.889 1.00 29.03 80 ASP A N 1
ATOM 672 C CA . ASP A 1 80 ? 4.052 97.705 15.651 1.00 36.04 80 ASP A CA 1
ATOM 673 C C . ASP A 1 80 ? 2.635 97.212 15.953 1.00 39.48 80 ASP A C 1
ATOM 674 O O . ASP A 1 80 ? 1.874 96.839 15.056 1.00 36.81 80 ASP A O 1
ATOM 679 N N . HIS A 1 81 ? 2.329 97.170 17.249 1.00 48.26 81 HIS A N 1
ATOM 680 C CA . HIS A 1 81 ? 1.032 96.760 17.789 1.00 52.28 81 HIS A CA 1
ATOM 681 C C . HIS A 1 81 ? 0.285 95.755 16.933 1.00 49.40 81 HIS A C 1
ATOM 682 O O . HIS A 1 81 ? -0.744 96.061 16.336 1.00 48.91 81 HIS A O 1
ATOM 689 N N . ASN A 1 82 ? 0.844 94.552 16.883 1.00 44.97 82 ASN A N 1
ATOM 690 C CA . ASN A 1 82 ? 0.250 93.394 16.199 1.00 45.37 82 ASN A CA 1
ATOM 691 C C . ASN A 1 82 ? -0.208 93.555 14.755 1.00 38.42 82 ASN A C 1
ATOM 692 O O . ASN A 1 82 ? -1.063 92.802 14.273 1.00 39.63 82 ASN A O 1
ATOM 697 N N . GLU A 1 83 ? 0.402 94.504 14.049 1.00 34.67 83 GLU A N 1
ATOM 698 C CA . GLU A 1 83 ? 0.195 94.630 12.610 1.00 30.86 83 GLU A CA 1
ATOM 699 C C . GLU A 1 83 ? 0.715 93.355 11.924 1.00 31.07 83 GLU A C 1
ATOM 700 O O . GLU A 1 83 ? 1.587 92.673 12.472 1.00 30.65 83 GLU A O 1
ATOM 706 N N . GLU A 1 84 ? 0.200 93.039 10.741 1.00 28.52 84 GLU A N 1
ATOM 707 C CA . GLU A 1 84 ? 0.776 91.977 9.937 1.00 28.80 84 GLU A CA 1
ATOM 708 C C . GLU A 1 84 ? 2.219 92.397 9.580 1.00 24.22 84 GLU A C 1
ATOM 709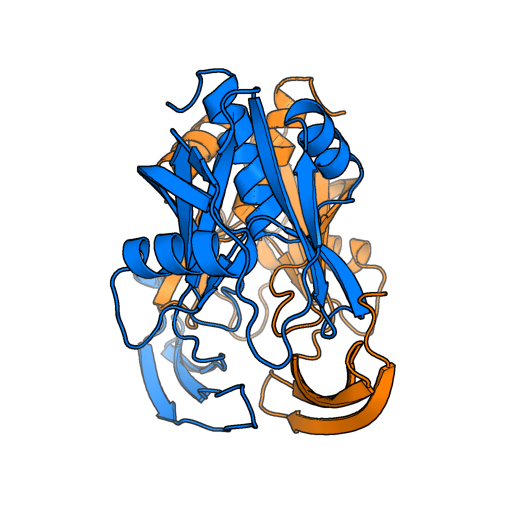 O O . GLU A 1 84 ? 2.513 93.578 9.293 1.00 21.53 84 GLU A O 1
ATOM 715 N N . THR A 1 85 ? 3.131 91.424 9.604 1.00 21.00 85 THR A N 1
ATOM 716 C CA . THR A 1 85 ? 4.521 91.742 9.383 1.00 20.26 85 THR A CA 1
ATOM 717 C C . THR A 1 85 ? 4.817 92.189 7.963 1.00 19.94 85 THR A C 1
ATOM 718 O O . THR A 1 85 ? 5.827 92.837 7.749 1.00 19.76 85 THR A O 1
ATOM 722 N N . LEU A 1 86 ? 3.928 91.879 7.021 1.00 20.78 86 LEU A N 1
ATOM 723 C CA . LEU A 1 86 ? 4.063 92.421 5.661 1.00 23.24 86 LEU A CA 1
ATOM 724 C C . LEU A 1 86 ? 4.010 93.945 5.694 1.00 23.19 86 LEU A C 1
ATOM 725 O O . LEU A 1 86 ? 4.763 94.631 4.987 1.00 20.65 86 LEU A O 1
ATOM 730 N N . LEU A 1 87 ? 3.121 94.504 6.520 1.00 23.39 87 LEU A N 1
ATOM 731 C CA . LEU A 1 87 ? 3.114 95.960 6.713 1.00 24.34 87 LEU A CA 1
ATOM 732 C C . LEU A 1 87 ? 4.417 96.488 7.338 1.00 21.89 87 LEU A C 1
ATOM 733 O O . LEU A 1 87 ? 4.938 97.523 6.933 1.00 21.46 87 LEU A O 1
ATOM 738 N N . THR A 1 88 ? 4.925 95.795 8.365 1.00 19.98 88 THR A N 1
ATOM 739 C CA . THR A 1 88 ? 6.173 96.165 8.945 1.00 18.61 88 THR A CA 1
ATOM 740 C C . THR A 1 88 ? 7.253 96.207 7.902 1.00 17.62 88 THR A C 1
ATOM 741 O O . THR A 1 88 ? 8.063 97.128 7.882 1.00 19.24 88 THR A O 1
ATOM 745 N N . ALA A 1 89 ? 7.293 95.178 7.070 1.00 19.07 89 ALA A N 1
ATOM 746 C CA . ALA A 1 89 ? 8.341 95.076 6.075 1.00 19.81 89 ALA A CA 1
ATOM 747 C C . ALA A 1 89 ? 8.227 96.212 5.069 1.00 19.20 89 ALA A C 1
ATOM 748 O O . ALA A 1 89 ? 9.215 96.831 4.739 1.00 18.13 89 ALA A O 1
ATOM 750 N N . LYS A 1 90 ? 7.030 96.449 4.564 1.00 19.16 90 LYS A N 1
ATOM 751 C CA . LYS A 1 90 ? 6.862 97.558 3.580 1.00 20.42 90 LYS A CA 1
ATOM 752 C C . LYS A 1 90 ? 7.335 98.899 4.156 1.00 20.92 90 LYS A C 1
ATOM 753 O O . LYS A 1 90 ? 8.038 99.691 3.517 1.00 21.36 90 LYS A O 1
ATOM 759 N N . ARG A 1 91 ? 6.948 99.162 5.409 1.00 20.34 91 ARG A N 1
ATOM 760 C CA . ARG A 1 91 ? 7.245 100.411 6.038 1.00 21.36 91 ARG A CA 1
ATOM 761 C C . ARG A 1 91 ? 8.726 100.549 6.288 1.00 20.37 91 ARG A C 1
ATOM 762 O O . ARG A 1 91 ? 9.285 101.586 6.034 1.00 22.57 91 ARG A O 1
ATOM 770 N N . GLU A 1 92 ? 9.356 99.494 6.812 1.00 19.46 92 GLU A N 1
ATOM 771 C CA . GLU A 1 92 ? 10.754 99.557 7.078 1.00 20.13 92 GLU A CA 1
ATOM 772 C C . GLU A 1 92 ? 11.570 99.659 5.811 1.00 20.09 92 GLU A C 1
ATOM 773 O O . GLU A 1 92 ? 12.604 100.318 5.790 1.00 20.89 92 GLU A O 1
ATOM 779 N N . LEU A 1 93 ? 11.148 99.007 4.752 1.00 20.92 93 LEU A N 1
ATOM 780 C CA . LEU A 1 93 ? 11.922 99.095 3.521 1.00 20.09 93 LEU A CA 1
ATOM 781 C C . LEU A 1 93 ? 11.909 100.543 3.055 1.00 21.69 93 LEU A C 1
ATOM 782 O O . LEU A 1 93 ? 12.931 101.077 2.610 1.00 20.01 93 LEU A O 1
ATOM 787 N N . LEU A 1 94 ? 10.743 101.164 3.182 1.00 21.63 94 LEU A N 1
ATOM 788 C CA . LEU A 1 94 ? 10.608 102.572 2.712 1.00 21.75 94 LEU A CA 1
ATOM 789 C C . LEU A 1 94 ? 11.380 103.521 3.614 1.00 22.91 94 LEU A C 1
ATOM 790 O O . LEU A 1 94 ? 12.191 104.336 3.162 1.00 23.27 94 LEU A O 1
ATOM 795 N N . GLU A 1 95 ? 11.235 103.341 4.921 1.00 23.26 95 GLU A N 1
ATOM 796 C CA . GLU A 1 95 ? 11.867 104.240 5.853 1.00 21.79 95 GLU A CA 1
ATOM 797 C C . GLU A 1 95 ? 13.368 104.098 5.894 1.00 23.14 95 GLU A C 1
ATOM 798 O O . GLU A 1 95 ? 14.066 105.100 5.853 1.00 24.68 95 GLU A O 1
ATOM 804 N N . GLU A 1 96 ? 13.881 102.861 5.936 1.00 21.62 96 GLU A N 1
ATOM 805 C CA . GLU A 1 96 ? 15.322 102.671 6.023 1.00 23.46 96 GLU A CA 1
ATOM 806 C C . GLU A 1 96 ? 16.072 102.886 4.727 1.00 22.70 96 GLU A C 1
ATOM 807 O O . GLU A 1 96 ? 17.231 103.264 4.766 1.00 26.73 96 GLU A O 1
ATOM 813 N N . THR A 1 97 ? 15.429 102.662 3.589 1.00 23.31 97 THR A N 1
ATOM 814 C CA . THR A 1 97 ? 16.154 102.685 2.317 1.00 24.96 97 THR A CA 1
ATOM 815 C C . THR A 1 97 ? 15.492 103.495 1.225 1.00 24.76 97 THR A C 1
ATOM 816 O O . THR A 1 97 ? 16.100 103.691 0.176 1.00 26.88 97 THR A O 1
ATOM 820 N N . GLY A 1 98 ? 14.229 103.914 1.411 1.00 25.36 98 GLY A N 1
ATOM 821 C CA . GLY A 1 98 ? 13.476 104.608 0.362 1.00 26.10 98 GLY A CA 1
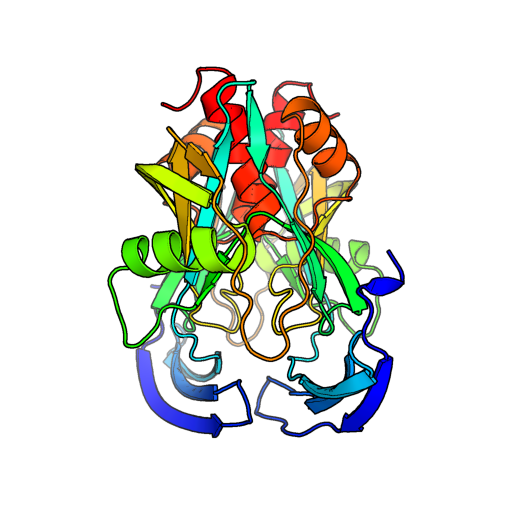ATOM 822 C C . GLY A 1 98 ? 12.788 103.815 -0.732 1.00 27.58 98 GLY A C 1
ATOM 823 O O . GLY A 1 98 ? 12.220 104.379 -1.673 1.00 29.09 98 GLY A O 1
ATOM 824 N N . TYR A 1 99 ? 12.812 102.495 -0.638 1.00 23.41 99 TYR A N 1
ATOM 825 C CA . TYR A 1 99 ? 12.262 101.688 -1.708 1.00 23.56 99 TYR A CA 1
ATOM 826 C C . TYR A 1 99 ? 10.863 101.219 -1.409 1.00 23.94 99 TYR A C 1
ATOM 827 O O . TYR A 1 99 ? 10.509 100.996 -0.251 1.00 24.41 99 TYR A O 1
ATOM 836 N N . GLU A 1 100 ? 10.084 101.045 -2.466 1.00 23.67 100 GLU A N 1
ATOM 837 C CA . GLU A 1 100 ? 8.859 100.251 -2.422 1.00 24.86 100 GLU A CA 1
ATOM 838 C C . GLU A 1 100 ? 9.035 99.093 -3.394 1.00 24.39 100 GLU A C 1
ATOM 839 O O . GLU A 1 100 ? 9.858 99.166 -4.336 1.00 24.60 100 GLU A O 1
ATOM 845 N N . ALA A 1 101 ? 8.299 98.020 -3.151 1.00 23.19 101 ALA A N 1
ATOM 846 C CA . ALA A 1 101 ? 8.346 96.832 -3.985 1.00 23.71 101 ALA A CA 1
ATOM 847 C C . ALA A 1 101 ? 6.940 96.426 -4.371 1.00 24.23 101 ALA A C 1
ATOM 848 O O . ALA A 1 101 ? 6.028 96.459 -3.544 1.00 24.53 101 ALA A O 1
ATOM 850 N N . LYS A 1 102 ? 6.746 96.018 -5.627 1.00 23.72 102 LYS A N 1
ATOM 851 C CA . LYS A 1 102 ? 5.434 95.498 -6.064 1.00 27.53 102 LYS A CA 1
ATOM 852 C C . LYS A 1 102 ? 5.189 94.017 -5.781 1.00 26.15 102 LYS A C 1
ATOM 853 O O . LYS A 1 102 ? 4.046 93.565 -5.762 1.00 29.47 102 LYS A O 1
ATOM 859 N N . ASP A 1 103 ? 6.266 93.250 -5.577 1.00 23.72 103 ASP A N 1
ATOM 860 C CA . ASP A 1 103 ? 6.155 91.844 -5.417 1.00 23.85 103 ASP A CA 1
ATOM 861 C C . ASP A 1 103 ? 6.794 91.480 -4.086 1.00 23.42 103 ASP A C 1
ATOM 862 O O . ASP A 1 103 ? 7.984 91.680 -3.909 1.00 26.35 103 ASP A O 1
ATOM 867 N N . TRP A 1 104 ? 5.970 91.021 -3.172 1.00 22.28 104 TRP A N 1
ATOM 868 C CA . TRP A 1 104 ? 6.405 90.564 -1.839 1.00 22.21 104 TRP A CA 1
ATOM 869 C C . TRP A 1 104 ? 6.122 89.095 -1.671 1.00 22.29 104 TRP A C 1
ATOM 870 O O . TRP A 1 104 ? 5.017 88.638 -1.975 1.00 24.84 104 TRP A O 1
ATOM 881 N N . LYS A 1 105 ? 7.079 88.336 -1.113 1.00 20.06 105 LYS A N 1
ATOM 882 C CA . LYS A 1 105 ? 6.893 86.921 -0.900 1.00 20.52 105 LYS A CA 1
ATOM 883 C C . LYS A 1 105 ? 7.407 86.611 0.484 1.00 20.38 105 LYS A C 1
ATOM 884 O O . LYS A 1 105 ? 8.550 86.936 0.772 1.00 19.77 105 LYS A O 1
ATOM 890 N N . PHE A 1 106 ? 6.552 86.024 1.304 1.00 18.60 106 PHE A N 1
ATOM 891 C CA . PHE A 1 106 ? 7.000 85.530 2.610 1.00 19.75 106 PHE A CA 1
ATOM 892 C C . PHE A 1 106 ? 7.894 84.318 2.375 1.00 19.13 106 PHE A C 1
ATOM 893 O O . PHE A 1 106 ? 7.511 83.392 1.650 1.00 19.82 106 PHE A O 1
ATOM 901 N N . LEU A 1 107 ? 9.077 84.299 3.007 1.00 17.71 107 LEU A N 1
ATOM 902 C CA . LEU A 1 107 ? 9.956 83.154 2.936 1.00 17.19 107 LEU A CA 1
ATOM 903 C C . LEU A 1 107 ? 9.893 82.205 4.116 1.00 16.41 107 LEU A C 1
ATOM 904 O O . LEU A 1 107 ? 9.639 81.025 3.942 1.00 17.63 107 LEU A O 1
ATOM 909 N N . THR A 1 108 ? 10.102 82.742 5.334 1.00 16.89 108 THR A N 1
ATOM 910 C CA . THR A 1 108 ? 10.160 81.883 6.486 1.00 17.01 108 THR A CA 1
ATOM 911 C C . THR A 1 108 ? 10.170 82.753 7.742 1.00 15.11 108 THR A C 1
ATOM 912 O O . THR A 1 108 ? 10.456 83.944 7.685 1.00 15.07 108 THR A O 1
ATOM 916 N N . THR A 1 109 ? 9.907 82.122 8.890 1.00 16.23 109 THR A N 1
ATOM 917 C CA . THR A 1 109 ? 10.028 82.768 10.163 1.00 15.62 109 THR A CA 1
ATOM 918 C C . THR A 1 109 ? 11.190 82.165 10.949 1.00 14.90 109 THR A C 1
ATOM 919 O O . THR A 1 109 ? 11.291 80.950 11.015 1.00 16.24 109 THR A O 1
ATOM 923 N N . ILE A 1 110 ? 11.998 83.030 11.537 1.00 13.92 110 ILE A N 1
ATOM 924 C CA . ILE A 1 110 ? 13.139 82.597 12.336 1.00 14.07 110 ILE A CA 1
ATOM 925 C C . ILE A 1 110 ? 12.931 83.042 13.774 1.00 13.03 110 ILE A C 1
ATOM 926 O O . ILE A 1 110 ? 12.276 84.030 14.048 1.00 13.47 110 ILE A O 1
ATOM 931 N N . HIS A 1 111 ? 13.540 82.306 14.710 1.00 13.19 111 HIS A N 1
ATOM 932 C CA . HIS A 1 111 ? 13.580 82.653 16.124 1.00 13.35 111 HIS A CA 1
ATOM 933 C C . HIS A 1 111 ? 15.051 82.834 16.512 1.00 12.84 111 HIS A C 1
ATOM 934 O O . HIS A 1 111 ? 15.779 81.834 16.615 1.00 14.44 111 HIS A O 1
ATOM 941 N N . PRO A 1 112 ? 15.480 84.068 16.733 1.00 13.80 112 PRO A N 1
ATOM 942 C CA . PRO A 1 112 ? 16.907 84.309 16.946 1.00 13.02 112 PRO A CA 1
ATOM 943 C C . PRO A 1 112 ? 17.428 84.119 18.314 1.00 13.74 112 PRO A C 1
ATOM 944 O O . PRO A 1 112 ? 18.623 84.173 18.463 1.00 14.43 112 PRO A O 1
ATOM 948 N N . VAL A 1 113 ? 16.562 83.938 19.295 1.00 13.38 113 VAL A N 1
ATOM 949 C CA . VAL A 1 113 ? 16.975 83.934 20.701 1.00 15.22 113 VAL A CA 1
ATOM 950 C C . VAL A 1 113 ? 16.190 82.876 21.502 1.00 13.68 113 VAL A C 1
ATOM 951 O O . VAL A 1 113 ? 15.533 83.202 22.517 1.00 15.18 113 VAL A O 1
ATOM 955 N N . ILE A 1 114 ? 16.165 81.627 21.052 1.00 12.57 114 ILE A N 1
ATOM 956 C CA . ILE A 1 114 ? 15.253 80.641 21.632 1.00 12.35 114 ILE A CA 1
ATOM 957 C C . ILE A 1 114 ? 15.486 80.411 23.127 1.00 12.06 114 ILE A C 1
ATOM 958 O O . ILE A 1 114 ? 14.576 80.009 23.817 1.00 14.08 114 ILE A O 1
ATOM 963 N N . GLY A 1 115 ? 16.681 80.691 23.623 1.00 12.42 115 GLY A N 1
ATOM 964 C CA . GLY A 1 115 ? 16.906 80.543 25.056 1.00 12.13 115 GLY A CA 1
ATOM 965 C C . GLY A 1 115 ? 16.413 81.677 25.904 1.00 12.18 115 GLY A C 1
ATOM 966 O O . GLY A 1 115 ? 16.287 81.477 27.126 1.00 14.72 115 GLY A O 1
ATOM 967 N N . TYR A 1 116 ? 16.188 82.862 25.348 1.00 12.36 116 TYR A N 1
ATOM 968 C CA . TYR A 1 116 ? 15.824 83.986 26.207 1.00 12.75 116 TYR A CA 1
ATOM 969 C C . TYR A 1 116 ? 15.062 85.149 25.613 1.00 13.17 116 TYR A C 1
ATOM 970 O O . TYR A 1 116 ? 15.009 86.203 26.199 1.00 13.89 116 TYR A O 1
ATOM 979 N N . SER A 1 117 ? 14.373 84.916 24.506 1.00 14.45 117 SER A N 1
ATOM 980 C CA . SER A 1 117 ? 13.458 85.936 24.015 1.00 15.25 117 SER A CA 1
ATOM 981 C C . SER A 1 117 ? 12.383 85.241 23.195 1.00 15.10 117 SER A C 1
ATOM 982 O O . SER A 1 117 ? 12.657 84.231 22.541 1.00 14.95 117 SER A O 1
ATOM 985 N N . ASN A 1 118 ? 11.161 85.762 23.201 1.00 15.03 118 ASN A N 1
ATOM 986 C CA . ASN A 1 118 ? 10.150 85.222 22.316 1.00 15.51 118 ASN A CA 1
ATOM 987 C C . ASN A 1 118 ? 10.130 85.871 20.919 1.00 16.78 118 ASN A C 1
ATOM 988 O O . ASN A 1 118 ? 9.198 85.657 20.169 1.00 15.92 118 ASN A O 1
ATOM 993 N N . GLU A 1 119 ? 11.173 86.623 20.584 1.00 14.23 119 GLU A N 1
ATOM 994 C CA . GLU A 1 119 ? 11.265 87.267 19.271 1.00 14.46 119 GLU A CA 1
ATOM 995 C C . GLU A 1 119 ? 11.141 86.240 18.148 1.00 13.62 119 GLU A C 1
ATOM 996 O O . GLU A 1 119 ? 11.745 85.172 18.164 1.00 13.63 119 GLU A O 1
ATOM 1002 N N . HIS A 1 120 ? 10.352 86.600 17.133 1.00 13.60 120 HIS A N 1
ATOM 1003 C CA . HIS A 1 120 ? 10.386 85.931 15.853 1.00 15.00 120 HIS A CA 1
ATOM 1004 C C . HIS A 1 120 ? 10.561 87.021 14.829 1.00 14.40 120 HIS A C 1
ATOM 1005 O O . HIS A 1 120 ? 10.196 88.165 15.055 1.00 14.69 120 HIS A O 1
ATOM 1012 N N . ILE A 1 121 ? 11.174 86.662 13.703 1.00 13.91 121 ILE A N 1
ATOM 1013 C CA . ILE A 1 121 ? 11.419 87.590 12.593 1.00 14.32 121 ILE A CA 1
ATOM 1014 C C . ILE A 1 121 ? 10.862 86.886 11.352 1.00 15.02 121 ILE A C 1
ATOM 1015 O O . ILE A 1 121 ? 11.209 85.752 11.040 1.00 15.49 121 ILE A O 1
ATOM 1020 N N . ASP A 1 122 ? 9.932 87.545 10.663 1.00 15.33 122 ASP A N 1
ATOM 1021 C CA . ASP A 1 122 ? 9.418 87.059 9.407 1.00 16.01 122 ASP A CA 1
ATOM 1022 C C . ASP A 1 122 ? 10.279 87.647 8.311 1.00 14.05 122 ASP A C 1
ATOM 1023 O O . ASP A 1 122 ? 10.459 88.848 8.269 1.00 15.42 122 ASP A O 1
ATOM 1028 N N . LEU A 1 123 ? 10.774 86.777 7.431 1.00 15.79 123 LEU A N 1
ATOM 1029 C CA . LEU A 1 123 ? 11.696 87.158 6.379 1.00 15.56 123 LEU A CA 1
ATOM 1030 C C . LEU A 1 123 ? 10.919 87.145 5.053 1.00 15.92 123 LEU A C 1
ATOM 1031 O O . LEU A 1 123 ? 10.176 86.194 4.767 1.00 16.75 123 LEU A O 1
ATOM 1036 N N . TYR A 1 124 ? 11.111 88.213 4.276 1.00 16.88 124 TYR A N 1
ATOM 1037 C CA . TYR A 1 124 ? 10.427 88.401 3.020 1.00 18.27 124 TYR A CA 1
ATOM 1038 C C . TYR A 1 124 ? 11.422 88.678 1.905 1.00 17.22 124 TYR A C 1
ATOM 1039 O O . TYR A 1 124 ? 12.479 89.221 2.124 1.00 17.79 124 TYR A O 1
ATOM 1048 N N . LEU A 1 125 ? 11.025 88.338 0.699 1.00 19.02 125 LEU A N 1
ATOM 1049 C CA . LEU A 1 125 ? 11.768 88.691 -0.515 1.00 18.63 125 LEU A CA 1
ATOM 1050 C C . LEU A 1 125 ? 10.946 89.776 -1.206 1.00 17.96 125 LEU A C 1
ATOM 1051 O O . LEU A 1 125 ? 9.761 89.538 -1.411 1.00 18.91 125 LEU A O 1
ATOM 1056 N N . ALA A 1 126 ? 11.563 90.913 -1.485 1.00 18.59 126 ALA A N 1
ATOM 1057 C CA . ALA A 1 126 ? 10.920 92.049 -2.158 1.00 19.16 126 ALA A CA 1
ATOM 1058 C C . ALA A 1 126 ? 11.560 92.225 -3.525 1.00 18.91 126 ALA A C 1
ATOM 1059 O O . ALA A 1 126 ? 12.779 92.350 -3.641 1.00 19.13 126 ALA A O 1
ATOM 1061 N N . ARG A 1 127 ? 10.697 92.216 -4.527 1.00 20.27 127 ARG A N 1
ATOM 1062 C CA . ARG A 1 127 ? 11.093 92.343 -5.920 1.00 21.38 127 ARG A CA 1
ATOM 1063 C C . ARG A 1 127 ? 10.219 93.393 -6.602 1.00 22.62 127 ARG A C 1
ATOM 1064 O O . ARG A 1 127 ? 9.133 93.776 -6.115 1.00 20.67 127 ARG A O 1
ATOM 1072 N N . ASP A 1 128 ? 10.714 93.810 -7.765 1.00 22.79 128 ASP A N 1
ATOM 1073 C CA . ASP A 1 128 ? 10.127 94.897 -8.574 1.00 23.24 128 ASP A CA 1
ATOM 1074 C C . ASP A 1 128 ? 10.137 96.184 -7.755 1.00 22.53 128 ASP A C 1
ATOM 1075 O O . ASP A 1 128 ? 9.067 96.710 -7.332 1.00 23.99 128 ASP A O 1
ATOM 1080 N N . LEU A 1 129 ? 11.350 96.682 -7.535 1.00 23.54 129 LEU A N 1
ATOM 1081 C CA . LEU A 1 129 ? 11.597 97.804 -6.647 1.00 24.54 129 LEU A CA 1
ATOM 1082 C C . LEU A 1 129 ? 11.546 99.101 -7.422 1.00 26.25 129 LEU A C 1
ATOM 1083 O O . LEU A 1 129 ? 11.913 99.148 -8.623 1.00 24.59 129 LEU A O 1
ATOM 1088 N N . THR A 1 130 ? 11.098 100.138 -6.720 1.00 25.32 130 THR A N 1
ATOM 1089 C CA . THR A 1 130 ? 11.233 101.502 -7.191 1.00 30.28 130 THR A CA 1
ATOM 1090 C C . THR A 1 130 ? 11.603 102.369 -5.999 1.00 30.21 130 THR A C 1
ATOM 1091 O O . THR A 1 130 ? 11.141 102.124 -4.884 1.00 29.78 130 THR A O 1
ATOM 1095 N N . HIS A 1 131 ? 12.437 103.370 -6.258 1.00 31.43 131 HIS A N 1
ATOM 1096 C CA . HIS A 1 131 ? 12.995 104.257 -5.235 1.00 32.32 131 HIS A CA 1
ATOM 1097 C C . HIS A 1 131 ? 12.218 105.571 -5.054 1.00 37.71 131 HIS A C 1
ATOM 1098 O O . HIS A 1 131 ? 11.659 106.133 -6.020 1.00 37.87 131 HIS A O 1
ATOM 1105 N N . LEU A 1 132 ? 12.188 106.021 -3.794 1.00 36.82 132 LEU A N 1
ATOM 1106 C CA . LEU A 1 132 ? 11.664 107.319 -3.355 1.00 41.32 132 LEU A CA 1
ATOM 1107 C C . LEU A 1 132 ? 12.757 107.995 -2.505 1.00 41.40 132 LEU A C 1
ATOM 1108 O O . LEU A 1 132 ? 13.736 108.468 -3.073 1.00 51.31 132 LEU A O 1
ATOM 1113 N N . GLU A 1 133 ? 12.633 108.038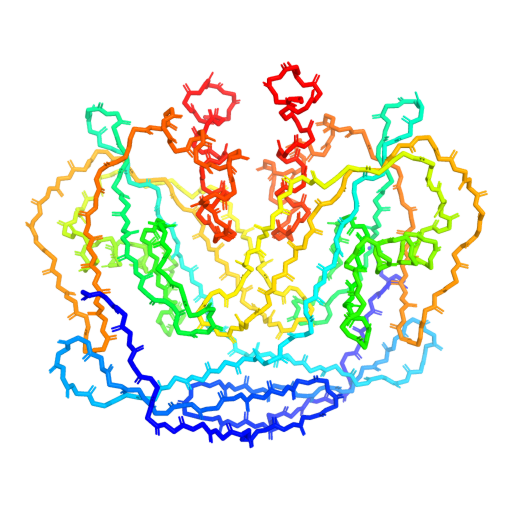 -1.174 1.00 48.48 133 GLU A N 1
ATOM 1114 C CA . GLU A 1 133 ? 13.755 108.473 -0.307 1.00 49.85 133 GLU A CA 1
ATOM 1115 C C . GLU A 1 133 ? 13.645 108.023 1.159 1.00 45.63 133 GLU A C 1
ATOM 1116 O O . GLU A 1 133 ? 12.562 107.743 1.680 1.00 45.29 133 GLU A O 1
ATOM 1122 N N . GLN A 1 134 ? 14.805 107.953 1.800 1.00 44.55 134 GLN A N 1
ATOM 1123 C CA . GLN A 1 134 ? 14.936 107.445 3.157 1.00 44.66 134 GLN A CA 1
ATOM 1124 C C . GLN A 1 134 ? 14.264 108.381 4.173 1.00 45.69 134 GLN A C 1
ATOM 1125 O O . GLN A 1 134 ? 14.243 109.589 3.989 1.00 47.21 134 GLN A O 1
ATOM 1131 N N . ARG A 1 135 ? 13.680 107.812 5.222 1.00 43.85 135 ARG A N 1
ATOM 1132 C CA . ARG A 1 135 ? 13.146 108.605 6.333 1.00 48.59 135 ARG A CA 1
ATOM 1133 C C . ARG A 1 135 ? 13.491 107.947 7.669 1.00 49.01 135 ARG A C 1
ATOM 1134 O O . ARG A 1 135 ? 12.764 107.078 8.148 1.00 47.48 135 ARG A O 1
ATOM 1142 N N . LEU A 1 136 ? 14.593 108.379 8.278 1.00 49.23 136 LEU A N 1
ATOM 1143 C CA . LEU A 1 136 ? 15.120 107.731 9.481 1.00 49.96 136 LEU A CA 1
ATOM 1144 C C . LEU A 1 136 ? 14.462 108.208 10.781 1.00 50.94 136 LEU A C 1
ATOM 1145 O O . LEU A 1 136 ? 14.084 109.373 10.906 1.00 50.12 136 LEU A O 1
ATOM 1150 N N . ASP A 1 137 ? 14.336 107.295 11.746 1.00 51.97 137 ASP A N 1
ATOM 1151 C CA . ASP A 1 137 ? 13.793 107.628 13.070 1.00 52.26 137 ASP A CA 1
ATOM 1152 C C . ASP A 1 137 ? 14.832 108.389 13.891 1.00 53.58 137 ASP A C 1
ATOM 1153 O O . ASP A 1 137 ? 16.027 108.353 13.579 1.00 50.42 137 ASP A O 1
ATOM 1158 N N . GLN A 1 138 ? 14.379 109.064 14.948 1.00 52.43 138 GLN A N 1
ATOM 1159 C CA . GLN A 1 138 ? 15.293 109.645 15.941 1.00 54.66 138 GLN A CA 1
ATOM 1160 C C . GLN A 1 138 ? 16.145 108.527 16.553 1.00 52.29 138 GLN A C 1
ATOM 1161 O O . GLN A 1 138 ? 15.612 107.501 16.998 1.00 54.85 138 GLN A O 1
ATOM 1167 N N . GLY A 1 139 ? 17.462 108.717 16.565 1.00 47.98 139 GLY A N 1
ATOM 1168 C CA . GLY A 1 139 ? 18.359 107.715 17.120 1.00 45.57 139 GLY A CA 1
ATOM 1169 C C . GLY A 1 139 ? 18.704 106.588 16.153 1.00 42.61 139 GLY A C 1
ATOM 1170 O O . GLY A 1 139 ? 19.390 105.647 16.542 1.00 43.32 139 GLY A O 1
ATOM 1171 N N . GLU A 1 140 ? 18.250 106.696 14.900 1.00 41.74 140 GLU A N 1
ATOM 1172 C CA . GLU A 1 140 ? 18.494 105.689 13.846 1.00 37.23 140 GLU A CA 1
ATOM 1173 C C . GLU A 1 140 ? 19.423 106.286 12.792 1.00 35.47 140 GLU A C 1
ATOM 1174 O O . GLU A 1 140 ? 19.131 107.333 12.188 1.00 37.24 140 GLU A O 1
ATOM 1180 N N . PHE A 1 141 ? 20.548 105.617 12.572 1.00 31.56 141 PHE A N 1
ATOM 1181 C CA . PHE A 1 141 ? 21.600 106.134 11.713 1.00 27.81 141 PHE A CA 1
ATOM 1182 C C . PHE A 1 141 ? 21.969 104.977 10.782 1.00 24.85 141 PHE A C 1
ATOM 1183 O O . PHE A 1 141 ? 22.378 103.944 11.270 1.00 25.63 141 PHE A O 1
ATOM 1191 N N . ILE A 1 142 ? 21.834 105.152 9.466 1.00 22.80 142 ILE A N 1
ATOM 1192 C CA . ILE A 1 142 ? 21.875 104.022 8.549 1.00 23.50 142 ILE A CA 1
ATOM 1193 C C . ILE A 1 142 ? 22.509 104.499 7.263 1.00 23.83 142 ILE A C 1
ATOM 1194 O O . ILE A 1 142 ? 22.212 105.599 6.797 1.00 26.50 142 ILE A O 1
ATOM 1199 N N . GLU A 1 143 ? 23.400 103.686 6.713 1.00 21.54 143 GLU A N 1
ATOM 1200 C CA . GLU A 1 143 ? 23.923 103.947 5.385 1.00 22.17 143 GLU A CA 1
ATOM 1201 C C . GLU A 1 143 ? 23.376 102.875 4.467 1.00 21.96 143 GLU A C 1
ATOM 1202 O O . GLU A 1 143 ? 23.439 101.719 4.794 1.00 20.89 143 GLU A O 1
ATOM 1208 N N . VAL A 1 144 ? 22.869 103.259 3.305 1.00 20.34 144 VAL A N 1
ATOM 1209 C CA . VAL A 1 144 ? 22.278 102.311 2.364 1.00 21.82 144 VAL A CA 1
ATOM 1210 C C . VAL A 1 144 ? 23.346 101.949 1.362 1.00 21.92 144 VAL A C 1
ATOM 1211 O O . VAL A 1 144 ? 24.047 102.841 0.832 1.00 24.47 144 VAL A O 1
ATOM 1215 N N . VAL A 1 145 ? 23.437 100.661 1.059 1.00 20.53 145 VAL A N 1
ATOM 1216 C CA . VAL A 1 145 ? 24.424 100.145 0.089 1.00 22.66 145 VAL A CA 1
ATOM 1217 C C . VAL A 1 145 ? 23.758 99.154 -0.852 1.00 22.01 145 VAL A C 1
ATOM 1218 O O . VAL A 1 145 ? 22.684 98.605 -0.554 1.00 23.23 145 VAL A O 1
ATOM 1222 N N . GLU A 1 146 ? 24.342 98.996 -2.035 1.00 20.41 146 GLU A N 1
ATOM 1223 C CA . GLU A 1 146 ? 23.968 97.917 -2.929 1.00 20.66 146 GLU A CA 1
ATOM 1224 C C . GLU A 1 146 ? 25.069 96.885 -2.886 1.00 20.20 146 GLU A C 1
ATOM 1225 O O . GLU A 1 146 ? 26.250 97.232 -2.987 1.00 20.96 146 GLU A O 1
ATOM 1231 N N . VAL A 1 147 ? 24.677 95.620 -2.814 1.00 18.05 147 VAL A N 1
ATOM 1232 C CA . VAL A 1 147 ? 25.633 94.524 -2.681 1.00 18.59 147 VAL A CA 1
ATOM 1233 C C . VAL A 1 147 ? 25.321 93.444 -3.708 1.00 16.87 147 VAL A C 1
ATOM 1234 O O . VAL A 1 147 ? 24.189 93.047 -3.905 1.00 16.58 147 VAL A O 1
ATOM 1238 N N . LYS A 1 148 ? 26.352 92.985 -4.411 1.00 18.59 148 LYS A N 1
ATOM 1239 C CA . LYS A 1 148 ? 26.185 91.905 -5.359 1.00 19.90 148 LYS A CA 1
ATOM 1240 C C . LYS A 1 148 ? 26.038 90.604 -4.571 1.00 19.04 148 LYS A C 1
ATOM 1241 O O . LYS A 1 148 ? 26.867 90.384 -3.685 1.00 18.49 148 LYS A O 1
ATOM 1247 N N . PRO A 1 149 ? 25.024 89.747 -4.893 1.00 18.73 149 PRO A N 1
ATOM 1248 C CA . PRO A 1 149 ? 24.828 88.508 -4.136 1.00 18.36 149 PRO A CA 1
ATOM 1249 C C . PRO A 1 149 ? 26.046 87.639 -4.049 1.00 20.26 149 PRO A C 1
ATOM 1250 O O . PRO A 1 149 ? 26.338 87.098 -2.958 1.00 17.43 149 PRO A O 1
ATOM 1254 N N . ALA A 1 150 ? 26.800 87.516 -5.141 1.00 19.91 150 ALA A N 1
ATOM 1255 C CA . ALA A 1 150 ? 28.079 86.783 -5.083 1.00 21.50 150 ALA A CA 1
ATOM 1256 C C . ALA A 1 150 ? 29.068 87.320 -4.042 1.00 20.98 150 ALA A C 1
ATOM 1257 O O . ALA A 1 150 ? 29.726 86.525 -3.323 1.00 22.08 150 ALA A O 1
ATOM 1259 N N . ASP A 1 151 ? 29.176 88.642 -3.927 1.00 20.61 151 ASP A N 1
ATOM 1260 C CA . ASP A 1 151 ? 30.033 89.286 -2.949 1.00 19.46 151 ASP A CA 1
ATOM 1261 C C . ASP A 1 151 ? 29.491 89.035 -1.558 1.00 19.68 151 ASP A C 1
ATOM 1262 O O . ASP A 1 151 ? 30.254 88.794 -0.660 1.00 18.62 151 ASP A O 1
ATOM 1267 N N . LEU A 1 152 ? 28.176 89.060 -1.422 1.00 17.76 152 LEU A N 1
ATOM 1268 C CA . LEU A 1 152 ? 27.562 88.832 -0.100 1.00 17.29 152 LEU A CA 1
ATOM 1269 C C . LEU A 1 152 ? 27.885 87.437 0.380 1.00 17.16 152 LEU A C 1
ATOM 1270 O O . LEU A 1 152 ? 28.151 87.249 1.555 1.00 17.32 152 LEU A O 1
ATOM 1275 N N . MET A 1 153 ? 27.799 86.434 -0.484 1.00 16.97 153 MET A N 1
ATOM 1276 C CA . MET A 1 153 ? 28.053 85.063 -0.057 1.00 18.05 153 MET A CA 1
ATOM 1277 C C . MET A 1 153 ? 29.508 84.925 0.362 1.00 18.64 153 MET A C 1
ATOM 1278 O O . MET A 1 153 ? 29.809 84.232 1.327 1.00 18.17 153 MET A O 1
ATOM 1283 N N . GLN A 1 154 ? 30.416 85.622 -0.325 1.00 18.36 154 GLN A N 1
ATOM 1284 C CA . GLN A 1 154 ? 31.829 85.555 0.053 1.00 19.46 154 GLN A CA 1
ATOM 1285 C C . GLN A 1 154 ? 32.059 86.219 1.407 1.00 19.51 154 GLN A C 1
ATOM 1286 O O . GLN A 1 154 ? 32.818 85.704 2.242 1.00 17.70 154 GLN A O 1
ATOM 1292 N N . LEU A 1 155 ? 31.341 87.321 1.641 1.00 17.75 155 LEU A N 1
ATOM 1293 C CA . LEU A 1 155 ? 31.383 87.963 2.940 1.00 16.42 155 LEU A CA 1
ATOM 1294 C C . LEU A 1 155 ? 30.872 87.036 4.018 1.00 16.54 155 LEU A C 1
ATOM 1295 O O . LEU A 1 155 ? 31.426 87.020 5.123 1.00 15.84 155 LEU A O 1
ATOM 1300 N N . VAL A 1 156 ? 29.803 86.284 3.738 1.00 16.02 156 VAL A N 1
ATOM 1301 C CA . VAL A 1 156 ? 29.306 85.325 4.734 1.00 14.91 156 VAL A CA 1
ATOM 1302 C C . VAL A 1 156 ? 30.421 84.338 5.123 1.00 15.21 156 VAL A C 1
ATOM 1303 O O . VAL A 1 156 ? 30.727 84.127 6.316 1.00 15.34 156 VAL A O 1
ATOM 1307 N N . LEU A 1 157 ? 31.008 83.695 4.116 1.00 17.07 157 LEU A N 1
ATOM 1308 C CA . LEU A 1 157 ? 32.045 82.712 4.324 1.00 17.34 157 LEU A CA 1
ATOM 1309 C C . LEU A 1 157 ? 33.197 83.311 5.150 1.00 18.11 157 LEU A C 1
ATOM 1310 O O . LEU A 1 157 ? 33.778 82.638 6.016 1.00 19.72 157 LEU A O 1
ATOM 1315 N N . GLU A 1 158 ? 33.519 84.575 4.923 1.00 17.73 158 GLU A N 1
ATOM 1316 C CA . GLU A 1 158 ? 34.648 85.266 5.629 1.00 17.94 158 GLU A CA 1
ATOM 1317 C C . GLU A 1 158 ? 34.317 85.731 7.033 1.00 18.45 158 GLU A C 1
ATOM 1318 O O . GLU A 1 158 ? 35.163 86.288 7.711 1.00 19.97 158 GLU A O 1
ATOM 1324 N N . GLY A 1 159 ? 33.074 85.529 7.447 1.00 16.56 159 GLY A N 1
ATOM 1325 C CA . GLY A 1 159 ? 32.640 85.898 8.801 1.00 17.02 159 GLY A CA 1
ATOM 1326 C C . GLY A 1 159 ? 32.193 87.324 8.938 1.00 15.98 159 GLY A C 1
ATOM 1327 O O . GLY A 1 159 ? 32.061 87.833 10.053 1.00 15.88 159 GLY A O 1
ATOM 1328 N N . LYS A 1 160 ? 31.999 88.003 7.803 1.00 16.27 160 LYS A N 1
ATOM 1329 C CA . LYS A 1 160 ? 31.754 89.416 7.756 1.00 16.49 160 LYS A CA 1
ATOM 1330 C C . LYS A 1 160 ? 30.266 89.781 7.703 1.00 15.95 160 LYS A C 1
ATOM 1331 O O . LYS A 1 160 ? 29.911 90.937 7.509 1.00 17.31 160 LYS A O 1
ATOM 1337 N N . VAL A 1 161 ? 29.400 88.772 7.848 1.00 14.34 161 VAL A N 1
ATOM 1338 C CA . VAL A 1 161 ? 27.966 88.972 7.875 1.00 14.41 161 VAL A CA 1
ATOM 1339 C C . VAL A 1 161 ? 27.437 88.225 9.088 1.00 14.19 161 VAL A C 1
ATOM 1340 O O . VAL A 1 161 ? 26.628 87.338 8.979 1.00 14.26 161 VAL A O 1
ATOM 1344 N N . SER A 1 162 ? 27.972 88.552 10.256 1.00 14.30 162 SER A N 1
ATOM 1345 C CA . SER A 1 162 ? 27.583 87.778 11.440 1.00 14.99 162 SER A CA 1
ATOM 1346 C C . SER A 1 162 ? 26.157 87.962 11.999 1.00 14.52 162 SER A C 1
ATOM 1347 O O . SER A 1 162 ? 25.749 87.190 12.863 1.00 13.32 162 SER A O 1
ATOM 1350 N N . ASP A 1 163 ? 25.451 88.998 11.593 1.00 12.95 163 ASP A N 1
ATOM 1351 C CA . ASP A 1 163 ? 24.068 89.198 11.950 1.00 12.87 163 ASP A CA 1
ATOM 1352 C C . ASP A 1 163 ? 23.218 88.052 11.450 1.00 13.21 163 ASP A C 1
ATOM 1353 O O . ASP A 1 163 ? 23.045 87.863 10.233 1.00 12.52 163 ASP A O 1
ATOM 1358 N N . VAL A 1 164 ? 22.662 87.266 12.363 1.00 12.64 164 VAL A N 1
ATOM 1359 C CA . VAL A 1 164 ? 21.959 86.037 11.984 1.00 12.70 164 VAL A CA 1
ATOM 1360 C C . VAL A 1 164 ? 20.846 86.249 10.968 1.00 12.83 164 VAL A C 1
ATOM 1361 O O . VAL A 1 164 ? 20.720 85.445 10.023 1.00 13.53 164 VAL A O 1
ATOM 1365 N N . LYS A 1 165 ? 20.047 87.298 11.094 1.00 12.20 165 LYS A N 1
ATOM 1366 C CA . LYS A 1 165 ? 18.890 87.444 10.190 1.00 12.94 165 LYS A CA 1
ATOM 1367 C C . LYS A 1 165 ? 19.386 87.707 8.783 1.00 12.83 165 LYS A C 1
ATOM 1368 O O . LYS A 1 165 ? 18.814 87.183 7.825 1.00 13.48 165 LYS A O 1
ATOM 1374 N N . THR A 1 166 ? 20.481 88.459 8.680 1.00 13.63 166 THR A N 1
ATOM 1375 C CA . THR A 1 166 ? 20.972 88.876 7.374 1.00 13.77 166 THR A CA 1
ATOM 1376 C C . THR A 1 166 ? 21.715 87.700 6.762 1.00 13.52 166 THR A C 1
ATOM 1377 O O . THR A 1 166 ? 21.615 87.454 5.565 1.00 13.02 166 THR A O 1
ATOM 1381 N N . GLN A 1 167 ? 22.466 86.949 7.567 1.00 12.75 167 GLN A N 1
ATOM 1382 C CA . GLN A 1 167 ? 23.154 85.765 7.030 1.00 14.16 167 GLN A CA 1
ATOM 1383 C C . GLN A 1 167 ? 22.163 84.724 6.529 1.00 14.50 167 GLN A C 1
ATOM 1384 O O . GLN A 1 167 ? 22.322 84.160 5.437 1.00 15.49 167 GLN A O 1
ATOM 1390 N N . ILE A 1 168 ? 21.086 84.496 7.291 1.00 13.66 168 ILE A N 1
ATOM 1391 C CA . ILE A 1 168 ? 20.035 83.623 6.852 1.00 13.31 168 ILE A CA 1
ATOM 1392 C C . ILE A 1 168 ? 19.429 84.156 5.549 1.00 13.38 168 ILE A C 1
ATOM 1393 O O . ILE A 1 168 ? 19.214 83.372 4.621 1.00 13.61 168 ILE A O 1
ATOM 1398 N N . GLY A 1 169 ? 19.224 85.466 5.479 1.00 13.47 169 GLY A N 1
ATOM 1399 C CA . GLY A 1 169 ? 18.713 86.047 4.229 1.00 12.86 169 GLY A CA 1
ATOM 1400 C C . GLY A 1 169 ? 19.569 85.753 3.045 1.00 13.48 169 GLY A C 1
ATOM 1401 O O . GLY A 1 169 ? 19.046 85.380 1.967 1.00 15.86 169 GLY A O 1
ATOM 1402 N N . ALA A 1 170 ? 20.878 85.868 3.254 1.00 14.04 170 ALA A N 1
ATOM 1403 C CA . ALA A 1 170 ? 21.844 85.603 2.199 1.00 14.41 170 ALA A CA 1
ATOM 1404 C C . ALA A 1 170 ? 21.717 84.173 1.694 1.00 14.79 170 ALA A C 1
ATOM 1405 O O . ALA A 1 170 ? 21.749 83.924 0.469 1.00 15.91 170 ALA A O 1
ATOM 1407 N N . PHE A 1 171 ? 21.627 83.210 2.602 1.00 13.84 171 PHE A N 1
ATOM 1408 C CA . PHE A 1 171 ? 21.513 81.821 2.218 1.00 14.17 171 PHE A CA 1
ATOM 1409 C C . PHE A 1 171 ? 20.204 81.532 1.488 1.00 16.03 171 PHE A C 1
ATOM 1410 O O . PHE A 1 171 ? 20.204 80.740 0.558 1.00 15.81 171 PHE A O 1
ATOM 1418 N N . TRP A 1 172 ? 19.093 82.106 1.944 1.00 15.24 172 TRP A N 1
ATOM 1419 C CA . TRP A 1 172 ? 17.821 81.952 1.245 1.00 15.49 172 TRP A CA 1
ATOM 1420 C C . TRP A 1 172 ? 17.877 82.609 -0.142 1.00 16.20 172 TRP A C 1
ATOM 1421 O O . TRP A 1 172 ? 17.334 82.046 -1.071 1.00 17.64 172 TRP A O 1
ATOM 1432 N N . LEU A 1 173 ? 18.469 83.782 -0.215 1.00 15.42 173 LEU A N 1
ATOM 1433 C CA . LEU A 1 173 ? 18.686 84.433 -1.525 1.00 17.28 173 LEU A CA 1
ATOM 1434 C C . LEU A 1 173 ? 19.494 83.536 -2.453 1.00 18.62 173 LEU A C 1
ATOM 1435 O O . LEU A 1 173 ? 19.188 83.437 -3.665 1.00 17.66 173 LEU A O 1
ATOM 1440 N N . ASP A 1 174 ? 20.550 82.928 -1.924 1.00 18.37 174 ASP A N 1
ATOM 1441 C CA . ASP A 1 174 ? 21.413 82.051 -2.735 1.00 19.77 174 ASP A CA 1
ATOM 1442 C C . ASP A 1 174 ? 20.586 80.906 -3.313 1.00 19.41 174 ASP A C 1
ATOM 1443 O O . ASP A 1 174 ? 20.648 80.618 -4.530 1.00 21.98 174 ASP A O 1
ATOM 1448 N N . LYS A 1 175 ? 19.763 80.288 -2.475 1.00 18.61 175 LYS A N 1
ATOM 1449 C CA . LYS A 1 175 ? 18.887 79.204 -2.913 1.00 20.39 175 LYS A CA 1
ATOM 1450 C C . LYS A 1 175 ? 17.902 79.668 -3.959 1.00 21.52 175 LYS A C 1
ATOM 1451 O O . LYS A 1 175 ? 17.600 78.921 -4.904 1.00 23.25 175 LYS A O 1
ATOM 1457 N N . PHE A 1 176 ? 17.420 80.904 -3.802 1.00 20.66 176 PHE A N 1
ATOM 1458 C CA . PHE A 1 176 ? 16.477 81.470 -4.753 1.00 21.55 176 PHE A CA 1
ATOM 1459 C C . PHE A 1 176 ? 17.151 81.755 -6.082 1.00 20.87 176 PHE A C 1
ATOM 1460 O O . PHE A 1 176 ? 16.569 81.398 -7.144 1.00 21.90 176 PHE A O 1
ATOM 1468 N N . LEU A 1 177 ? 18.332 82.361 -6.031 1.00 19.71 177 LEU A N 1
ATOM 1469 C CA . LEU A 1 177 ? 19.031 82.796 -7.268 1.00 22.06 177 LEU A CA 1
ATOM 1470 C C . LEU A 1 177 ? 19.505 81.609 -8.083 1.00 24.95 177 LEU A C 1
ATOM 1471 O O . LEU A 1 177 ? 19.558 81.670 -9.335 1.00 23.05 177 LEU A O 1
ATOM 1476 N N . ARG A 1 178 ? 19.796 80.510 -7.403 1.00 23.10 178 ARG A N 1
ATOM 1477 C CA . ARG A 1 178 ? 20.211 79.253 -8.070 1.00 23.94 178 ARG A CA 1
ATOM 1478 C C . ARG A 1 178 ? 19.046 78.430 -8.577 1.00 25.27 178 ARG A C 1
ATOM 1479 O O . ARG A 1 178 ? 19.254 77.420 -9.243 1.00 27.60 178 ARG A O 1
ATOM 1487 N N . GLY A 1 179 ? 17.828 78.808 -8.226 1.00 23.13 179 GLY A N 1
ATOM 1488 C CA . GLY A 1 179 ? 16.614 78.173 -8.695 1.00 25.79 179 GLY A CA 1
ATOM 1489 C C . GLY A 1 179 ? 16.294 76.936 -7.871 1.00 28.46 179 GLY A C 1
ATOM 1490 O O . GLY A 1 179 ? 15.465 76.107 -8.285 1.00 29.71 179 GLY A O 1
ATOM 1491 N N . GLU A 1 180 ? 16.945 76.798 -6.709 1.00 27.08 180 GLU A N 1
ATOM 1492 C CA . GLU A 1 180 ? 16.727 75.608 -5.881 1.00 28.48 180 GLU A CA 1
ATOM 1493 C C . GLU A 1 180 ? 15.443 75.768 -5.131 1.00 27.59 180 GLU A C 1
ATOM 1494 O O . GLU A 1 180 ? 14.618 74.848 -5.116 1.00 28.99 180 GLU A O 1
ATOM 1500 N N . TRP A 1 181 ? 15.276 76.930 -4.483 1.00 26.96 181 TRP A N 1
ATOM 1501 C CA . TRP A 1 181 ? 14.079 77.237 -3.710 1.00 27.30 181 TRP A CA 1
ATOM 1502 C C . TRP A 1 181 ? 13.440 78.467 -4.345 1.00 31.62 181 TRP A C 1
ATOM 1503 O O . TRP A 1 181 ? 13.912 79.597 -4.139 1.00 29.92 181 TRP A O 1
ATOM 1514 N N . ASN A 1 182 ? 12.381 78.268 -5.119 1.00 36.35 182 ASN A N 1
ATOM 1515 C CA . ASN A 1 182 ? 11.742 79.398 -5.806 1.00 41.31 182 ASN A CA 1
ATOM 1516 C C . ASN A 1 182 ? 10.300 79.104 -6.205 1.00 44.98 182 ASN A C 1
ATOM 1517 O O . ASN A 1 182 ? 9.544 78.545 -5.403 1.00 47.73 182 ASN A O 1
ATOM 1522 N N . HIS B 1 3 ? 31.714 107.504 11.976 1.00 50.44 3 HIS B N 1
ATOM 1523 C CA . HIS B 1 3 ? 30.584 107.893 11.080 1.00 47.73 3 HIS B CA 1
ATOM 1524 C C . HIS B 1 3 ? 29.236 107.341 11.554 1.00 41.04 3 HIS B C 1
ATOM 1525 O O . HIS B 1 3 ? 28.240 108.066 11.552 1.00 41.34 3 HIS B O 1
ATOM 1532 N N . LEU B 1 4 ? 29.194 106.060 11.921 1.00 29.52 4 LEU B N 1
ATOM 1533 C CA . LEU B 1 4 ? 27.999 105.481 12.551 1.00 24.94 4 LEU B CA 1
ATOM 1534 C C . LEU B 1 4 ? 28.224 105.151 14.017 1.00 22.52 4 LEU B C 1
ATOM 1535 O O . LEU B 1 4 ? 27.250 104.989 14.765 1.00 20.73 4 LEU B O 1
ATOM 1540 N N . GLU B 1 5 ? 29.480 105.059 14.442 1.00 21.02 5 GLU B N 1
ATOM 1541 C CA . GLU B 1 5 ? 29.800 104.590 15.789 1.00 23.36 5 GLU B CA 1
ATOM 1542 C C . GLU B 1 5 ? 29.222 105.525 16.837 1.00 21.37 5 GLU B C 1
ATOM 1543 O O . GLU B 1 5 ? 29.165 106.731 16.629 1.00 22.86 5 GLU B O 1
ATOM 1549 N N . GLU B 1 6 ? 28.755 104.943 17.935 1.00 17.94 6 GLU B N 1
ATOM 1550 C CA . GLU B 1 6 ? 28.251 105.669 19.094 1.00 19.06 6 GLU B CA 1
ATOM 1551 C C . GLU B 1 6 ? 29.279 105.560 20.187 1.00 19.58 6 GLU B C 1
ATOM 1552 O O . GLU B 1 6 ? 29.988 104.546 20.285 1.00 22.64 6 GLU B O 1
ATOM 1558 N N . LYS B 1 7 ? 29.416 106.630 20.964 1.00 18.91 7 LYS B N 1
ATOM 1559 C CA . LYS B 1 7 ? 30.441 106.710 22.011 1.00 19.99 7 LYS B CA 1
ATOM 1560 C C . LYS B 1 7 ? 29.772 106.456 23.350 1.00 18.05 7 LYS B C 1
ATOM 1561 O O . LYS B 1 7 ? 28.797 107.108 23.662 1.00 17.87 7 LYS B O 1
ATOM 1567 N N . THR B 1 8 ? 30.312 105.541 24.145 1.00 17.82 8 THR B N 1
ATOM 1568 C CA . THR B 1 8 ? 29.740 105.265 25.455 1.00 17.32 8 THR B CA 1
ATOM 1569 C C . THR B 1 8 ? 30.110 106.405 26.401 1.00 18.09 8 THR B C 1
ATOM 1570 O O . THR B 1 8 ? 31.307 106.715 26.549 1.00 19.83 8 THR B O 1
ATOM 1574 N N . LEU B 1 9 ? 29.101 106.956 27.077 1.00 16.45 9 LEU B N 1
ATOM 1575 C CA . LEU B 1 9 ? 29.307 108.005 28.093 1.00 19.10 9 LEU B CA 1
ATOM 1576 C C . LEU B 1 9 ? 29.218 107.446 29.511 1.00 19.06 9 LEU B C 1
ATOM 1577 O O . LEU B 1 9 ? 29.911 107.913 30.427 1.00 20.65 9 LEU B O 1
ATOM 1582 N N . SER B 1 10 ? 28.369 106.432 29.709 1.00 18.62 10 SER B N 1
ATOM 1583 C CA . SER B 1 10 ? 28.228 105.814 31.014 1.00 19.29 10 SER B CA 1
ATOM 1584 C C . SER B 1 10 ? 27.667 104.421 30.836 1.00 19.86 10 SER B C 1
ATOM 1585 O O . SER B 1 10 ? 27.064 104.133 29.794 1.00 18.73 10 SER B O 1
ATOM 1588 N N . THR B 1 11 ? 27.873 103.590 31.865 1.00 19.93 11 THR B N 1
ATOM 1589 C CA . THR B 1 11 ? 27.460 102.184 31.847 1.00 21.50 11 THR B CA 1
ATOM 1590 C C . THR B 1 11 ? 26.927 101.833 33.213 1.00 21.83 11 THR B C 1
ATOM 1591 O O . THR B 1 11 ? 27.421 102.321 34.218 1.00 21.50 11 THR B O 1
ATOM 1595 N N . ARG B 1 12 ? 25.941 100.952 33.261 1.00 18.94 12 ARG B N 1
ATOM 1596 C CA . ARG B 1 12 ? 25.378 100.535 34.531 1.00 21.63 12 ARG B CA 1
ATOM 1597 C C . ARG B 1 12 ? 24.776 99.151 34.296 1.00 21.65 12 ARG B C 1
ATOM 1598 O O . ARG B 1 12 ? 24.170 98.932 33.258 1.00 21.12 12 ARG B O 1
ATOM 1606 N N . GLN B 1 13 ? 24.914 98.234 35.254 1.00 20.59 13 GLN B N 1
ATOM 1607 C CA . GLN B 1 13 ? 24.154 96.994 35.181 1.00 20.87 13 GLN B CA 1
ATOM 1608 C C . GLN B 1 13 ? 22.853 97.241 35.903 1.00 19.12 13 GLN B C 1
ATOM 1609 O O . GLN B 1 13 ? 22.825 97.485 37.133 1.00 26.98 13 GLN B O 1
ATOM 1615 N N . ILE B 1 14 ? 21.755 97.273 35.176 1.00 16.73 14 ILE B N 1
ATOM 1616 C CA . ILE B 1 14 ? 20.483 97.726 35.758 1.00 17.44 14 ILE B CA 1
ATOM 1617 C C . ILE B 1 14 ? 19.621 96.583 36.294 1.00 17.12 14 ILE B C 1
ATOM 1618 O O . ILE B 1 14 ? 18.735 96.798 37.126 1.00 18.44 14 ILE B O 1
ATOM 1623 N N . PHE B 1 15 ? 19.849 95.379 35.776 1.00 15.55 15 PHE B N 1
ATOM 1624 C CA . PHE B 1 15 ? 19.047 94.235 36.139 1.00 14.67 15 PHE B CA 1
ATOM 1625 C C . PHE B 1 15 ? 19.902 93.001 36.174 1.00 15.44 15 PHE B C 1
ATOM 1626 O O . PHE B 1 15 ? 20.738 92.767 35.285 1.00 15.34 15 PHE B O 1
ATOM 1634 N N . LYS B 1 16 ? 19.729 92.205 37.212 1.00 14.94 16 LYS B N 1
ATOM 1635 C CA . LYS B 1 16 ? 20.262 90.879 37.225 1.00 15.68 16 LYS B CA 1
ATOM 1636 C C . LYS B 1 16 ? 19.219 89.948 37.802 1.00 16.60 16 LYS B C 1
ATOM 1637 O O . LYS B 1 16 ? 18.903 90.027 38.991 1.00 16.90 16 LYS B O 1
ATOM 1643 N N . GLY B 1 17 ? 18.720 89.017 36.995 1.00 17.05 17 GLY B N 1
ATOM 1644 C CA . GLY B 1 17 ? 17.766 88.055 37.483 1.00 16.94 17 GLY B CA 1
ATOM 1645 C C . GLY B 1 17 ? 18.413 86.722 37.781 1.00 17.62 17 GLY B C 1
ATOM 1646 O O . GLY B 1 17 ? 19.611 86.642 38.105 1.00 18.45 17 GLY B O 1
ATOM 1647 N N . ARG B 1 18 ? 17.621 85.667 37.632 1.00 18.40 18 ARG B N 1
ATOM 1648 C CA . ARG B 1 18 ? 18.140 84.322 37.777 1.00 19.38 18 ARG B CA 1
ATOM 1649 C C . ARG B 1 18 ? 19.198 84.020 36.744 1.00 19.06 18 ARG B C 1
ATOM 1650 O O . ARG B 1 18 ? 20.199 83.397 37.034 1.00 19.86 18 ARG B O 1
ATOM 1658 N N . TYR B 1 19 ? 18.950 84.467 35.507 1.00 17.28 19 TYR B N 1
ATOM 1659 C CA . TYR B 1 19 ? 19.831 84.232 34.372 1.00 18.19 19 TYR B CA 1
ATOM 1660 C C . TYR B 1 19 ? 20.249 85.450 33.601 1.00 18.55 19 TYR B C 1
ATOM 1661 O O . TYR B 1 19 ? 21.408 85.531 33.164 1.00 20.26 19 TYR B O 1
ATOM 1670 N N . LEU B 1 20 ? 19.350 86.398 33.445 1.00 15.94 20 LEU B N 1
ATOM 1671 C CA . LEU B 1 20 ? 19.592 87.533 32.546 1.00 16.26 20 LEU B CA 1
ATOM 1672 C C . LEU B 1 20 ? 20.136 88.737 33.272 1.00 15.73 20 LEU B C 1
ATOM 1673 O O . LEU B 1 20 ? 19.670 89.106 34.380 1.00 16.81 20 LEU B O 1
ATOM 1678 N N . LYS B 1 21 ? 21.160 89.345 32.669 1.00 14.86 21 LYS B N 1
ATOM 1679 C CA . LYS B 1 21 ? 21.758 90.555 33.155 1.00 16.54 21 LYS B CA 1
ATOM 1680 C C . LYS B 1 21 ? 21.623 91.616 32.069 1.00 15.83 21 LYS B C 1
ATOM 1681 O O . LYS B 1 21 ? 21.952 91.347 30.909 1.00 17.59 21 LYS B O 1
ATOM 1687 N N . ILE B 1 22 ? 21.156 92.803 32.451 1.00 14.05 22 ILE B N 1
ATOM 1688 C CA . ILE B 1 22 ? 20.965 93.925 31.503 1.00 14.20 22 ILE B CA 1
ATOM 1689 C C . ILE B 1 22 ? 21.932 95.061 31.788 1.00 15.12 22 ILE B C 1
ATOM 1690 O O . ILE B 1 22 ? 22.031 95.562 32.939 1.00 14.99 22 ILE B O 1
ATOM 1695 N N . GLU B 1 23 ? 22.659 95.454 30.756 1.00 14.73 23 GLU B N 1
ATOM 1696 C CA . GLU B 1 23 ? 23.495 96.644 30.793 1.00 16.25 23 GLU B CA 1
ATOM 1697 C C . GLU B 1 23 ? 22.692 97.795 30.192 1.00 15.53 23 GLU B C 1
ATOM 1698 O O . GLU B 1 23 ? 22.015 97.616 29.176 1.00 14.69 23 GLU B O 1
ATOM 1704 N N . GLN B 1 24 ? 22.762 98.950 30.831 1.00 15.51 24 GLN B N 1
ATOM 1705 C CA . GLN B 1 24 ? 22.197 100.165 30.275 1.00 15.41 24 GLN B CA 1
ATOM 1706 C C . GLN B 1 24 ? 23.297 101.194 30.146 1.00 15.54 24 GLN B C 1
ATOM 1707 O O . GLN B 1 24 ? 23.992 101.525 31.114 1.00 15.98 24 GLN B O 1
ATOM 1713 N N . ASP B 1 25 ? 23.455 101.673 28.929 1.00 15.20 25 ASP B N 1
ATOM 1714 C CA . ASP B 1 25 ? 24.459 102.662 28.636 1.00 15.45 25 ASP B CA 1
ATOM 1715 C C . ASP B 1 25 ? 23.821 103.957 28.145 1.00 15.41 25 ASP B C 1
ATOM 1716 O O . ASP B 1 25 ? 22.789 103.934 27.486 1.00 16.04 25 ASP B O 1
ATOM 1721 N N . GLN B 1 26 ? 24.462 105.080 28.476 1.00 15.16 26 GLN B N 1
ATOM 1722 C CA . GLN B 1 26 ? 24.247 106.320 27.780 1.00 16.07 26 GLN B CA 1
ATOM 1723 C C . GLN B 1 26 ? 25.286 106.432 26.722 1.00 14.82 26 GLN B C 1
ATOM 1724 O O . GLN B 1 26 ? 26.442 106.208 27.014 1.00 14.84 26 GLN B O 1
ATOM 1730 N N . VAL B 1 27 ? 24.891 106.802 25.504 1.00 15.09 27 VAL B N 1
ATOM 1731 C CA . VAL B 1 27 ? 25.814 106.938 24.383 1.00 15.87 27 VAL B CA 1
ATOM 1732 C C . VAL B 1 27 ? 25.594 108.242 23.677 1.00 15.36 27 VAL B C 1
ATOM 1733 O O . VAL B 1 27 ? 24.469 108.783 23.681 1.00 15.79 27 VAL B O 1
ATOM 1737 N N . GLN B 1 28 ? 26.655 108.739 23.059 1.00 16.01 28 GLN B N 1
ATOM 1738 C CA . GLN B 1 28 ? 26.546 109.888 22.159 1.00 16.42 28 GLN B CA 1
ATOM 1739 C C . GLN B 1 28 ? 26.564 109.383 20.748 1.00 16.22 28 GLN B C 1
ATOM 1740 O O . GLN B 1 28 ? 27.472 108.675 20.357 1.00 16.51 28 GLN B O 1
ATOM 1746 N N . ALA B 1 29 ? 25.522 109.693 19.999 1.00 16.52 29 ALA B N 1
ATOM 1747 C CA . ALA B 1 29 ? 25.343 109.165 18.645 1.00 16.52 29 ALA B CA 1
ATOM 1748 C C . ALA B 1 29 ? 25.931 110.125 17.607 1.00 17.96 29 ALA B C 1
ATOM 1749 O O . ALA B 1 29 ? 26.387 111.212 17.971 1.00 19.32 29 ALA B O 1
ATOM 1751 N N . PRO B 1 30 ? 25.886 109.746 16.323 1.00 17.98 30 PRO B N 1
ATOM 1752 C CA . PRO B 1 30 ? 26.434 110.611 15.260 1.00 19.29 30 PRO B CA 1
ATOM 1753 C C . PRO B 1 30 ? 25.786 111.985 15.118 1.00 19.60 30 PRO B C 1
ATOM 1754 O O . PRO B 1 30 ? 26.430 112.887 14.547 1.00 20.99 30 PRO B O 1
ATOM 1758 N N . ASP B 1 31 ? 24.564 112.157 15.623 1.00 18.14 31 ASP B N 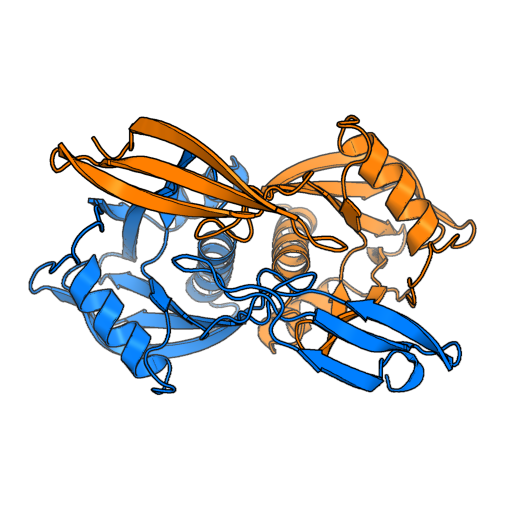1
ATOM 1759 C CA . ASP B 1 31 ? 23.889 113.458 15.620 1.00 18.19 31 ASP B CA 1
ATOM 1760 C C . ASP B 1 31 ? 24.332 114.330 16.812 1.00 18.40 31 ASP B C 1
ATOM 1761 O O . ASP B 1 31 ? 23.739 115.376 17.066 1.00 20.23 31 ASP B O 1
ATOM 1766 N N . GLY B 1 32 ? 25.310 113.834 17.589 1.00 17.53 32 GLY B N 1
ATOM 1767 C CA . GLY B 1 32 ? 25.838 114.513 18.754 1.00 18.07 32 GLY B CA 1
ATOM 1768 C C . GLY B 1 32 ? 24.998 114.453 19.985 1.00 17.58 32 GLY B C 1
ATOM 1769 O O . GLY B 1 32 ? 25.361 115.037 21.009 1.00 19.21 32 GLY B O 1
ATOM 1770 N N . ARG B 1 33 ? 23.866 113.749 19.889 1.00 17.31 33 ARG B N 1
ATOM 1771 C CA . ARG B 1 33 ? 22.924 113.676 20.962 1.00 17.01 33 ARG B CA 1
ATOM 1772 C C . ARG B 1 33 ? 23.054 112.400 21.750 1.00 16.39 33 ARG B C 1
ATOM 1773 O O . ARG B 1 33 ? 23.676 111.438 21.273 1.00 16.59 33 ARG B O 1
ATOM 1781 N N . THR B 1 34 ? 22.465 112.420 22.955 1.00 18.08 34 THR B N 1
ATOM 1782 C CA . THR B 1 34 ? 22.612 111.318 23.914 1.00 17.14 34 THR B CA 1
ATOM 1783 C C . THR B 1 34 ? 21.394 110.405 23.851 1.00 18.30 34 THR B C 1
ATOM 1784 O O . THR B 1 34 ? 20.235 110.885 23.805 1.00 17.42 34 THR B O 1
ATOM 1788 N N . TYR B 1 35 ? 21.655 109.092 23.906 1.00 17.62 35 TYR B N 1
ATOM 1789 C CA . TYR B 1 35 ? 20.585 108.096 23.831 1.00 17.80 35 TYR B CA 1
ATOM 1790 C C . TYR B 1 35 ? 20.908 106.975 24.796 1.00 18.22 35 TYR B C 1
ATOM 1791 O O . TYR B 1 35 ? 22.065 106.764 25.191 1.00 17.57 35 TYR B O 1
ATOM 1800 N N . THR B 1 36 ? 19.874 106.267 25.179 1.00 16.30 36 THR B N 1
ATOM 1801 C CA . THR B 1 36 ? 19.999 105.075 25.995 1.00 17.47 36 THR B CA 1
ATOM 1802 C C . THR B 1 36 ? 20.124 103.827 25.105 1.00 17.13 36 THR B C 1
ATOM 1803 O O . THR B 1 36 ? 19.382 103.672 24.129 1.00 18.04 36 THR B O 1
ATOM 1807 N N . ARG B 1 37 ? 21.010 102.910 25.502 1.00 16.62 37 ARG B N 1
ATOM 1808 C CA . ARG B 1 37 ? 21.146 101.622 24.864 1.00 16.13 37 ARG B CA 1
ATOM 1809 C C . ARG B 1 37 ? 21.045 100.567 25.951 1.00 16.71 37 ARG B C 1
ATOM 1810 O O . ARG B 1 37 ? 21.625 100.730 27.015 1.00 17.34 37 ARG B O 1
ATOM 1818 N N . GLU B 1 38 ? 20.223 99.548 25.721 1.00 15.70 38 GLU B N 1
ATOM 1819 C CA . GLU B 1 38 ? 19.999 98.510 26.720 1.00 16.07 38 GLU B CA 1
ATOM 1820 C C . GLU B 1 38 ? 20.219 97.181 26.068 1.00 15.50 38 GLU B C 1
ATOM 1821 O O . GLU B 1 38 ? 19.687 96.923 24.978 1.00 17.11 38 GLU B O 1
ATOM 1827 N N . TYR B 1 39 ? 21.010 96.312 26.698 1.00 14.35 39 TYR B N 1
ATOM 1828 C CA . TYR B 1 39 ? 21.276 95.018 26.109 1.00 14.06 39 TYR B CA 1
ATOM 1829 C C . TYR B 1 39 ? 21.659 93.970 27.165 1.00 14.42 39 TYR B C 1
ATOM 1830 O O . TYR B 1 39 ? 22.177 94.290 28.246 1.00 13.94 39 TYR B O 1
ATOM 1839 N N . ILE B 1 40 ? 21.442 92.731 26.806 1.00 13.69 40 ILE B N 1
ATOM 1840 C CA . ILE B 1 40 ? 21.823 91.592 27.632 1.00 14.13 40 ILE B CA 1
ATOM 1841 C C . ILE B 1 40 ? 23.337 91.388 27.575 1.00 13.41 40 ILE B C 1
ATOM 1842 O O . ILE B 1 40 ? 23.954 91.435 26.514 1.00 14.75 40 ILE B O 1
ATOM 1847 N N . LEU B 1 41 ? 23.922 91.156 28.749 1.00 13.81 41 LEU B N 1
ATOM 1848 C CA . LEU B 1 41 ? 25.319 90.737 28.895 1.00 14.78 41 LEU B CA 1
ATOM 1849 C C . LEU B 1 41 ? 25.305 89.225 28.937 1.00 14.69 41 LEU B C 1
ATOM 1850 O O . LEU B 1 41 ? 24.924 88.582 29.942 1.00 15.20 41 LEU B O 1
ATOM 1855 N N . HIS B 1 42 ? 25.755 88.646 27.839 1.00 14.27 42 HIS B N 1
ATOM 1856 C CA . HIS B 1 42 ? 25.727 87.191 27.626 1.00 14.38 42 HIS B CA 1
ATOM 1857 C C . HIS B 1 42 ? 27.140 86.682 27.604 1.00 14.41 42 HIS B C 1
ATOM 1858 O O . HIS B 1 42 ? 28.011 87.367 27.082 1.00 17.01 42 HIS B O 1
ATOM 1865 N N . PRO B 1 43 ? 27.389 85.476 28.117 1.00 15.85 43 PRO B N 1
ATOM 1866 C CA . PRO B 1 43 ? 28.769 84.956 28.231 1.00 15.48 43 PRO B CA 1
ATOM 1867 C C . PRO B 1 43 ? 29.408 84.516 26.902 1.00 15.09 43 PRO B C 1
ATOM 1868 O O . PRO B 1 43 ? 30.618 84.296 26.817 1.00 15.22 43 PRO B O 1
ATOM 1872 N N . GLY B 1 44 ? 28.596 84.390 25.882 1.00 13.66 44 GLY B N 1
ATOM 1873 C CA . GLY B 1 44 ? 28.979 83.800 24.620 1.00 13.58 44 GLY B CA 1
ATOM 1874 C C . GLY B 1 44 ? 28.674 82.319 24.666 1.00 13.26 44 GLY B C 1
ATOM 1875 O O . GLY B 1 44 ? 28.349 81.757 25.725 1.00 14.17 44 GLY B O 1
ATOM 1876 N N . ALA B 1 45 ? 28.825 81.669 23.533 1.00 12.85 45 ALA B N 1
ATOM 1877 C CA . ALA B 1 45 ? 28.365 80.305 23.381 1.00 12.68 45 ALA B CA 1
ATOM 1878 C C . ALA B 1 45 ? 29.023 79.631 22.195 1.00 11.94 45 ALA B C 1
ATOM 1879 O O . ALA B 1 45 ? 29.632 80.277 21.328 1.00 13.27 45 ALA B O 1
ATOM 1881 N N . ALA B 1 46 ? 28.910 78.302 22.186 1.00 12.00 46 ALA B N 1
ATOM 1882 C CA . ALA B 1 46 ? 29.353 77.455 21.104 1.00 12.43 46 ALA B CA 1
ATOM 1883 C C . ALA B 1 46 ? 28.200 76.583 20.630 1.00 13.39 46 ALA B C 1
ATOM 1884 O O . ALA B 1 46 ? 27.361 76.210 21.419 1.00 13.06 46 ALA B O 1
ATOM 1886 N N . MET B 1 47 ? 28.240 76.239 19.350 1.00 13.03 47 MET B N 1
ATOM 1887 C CA . MET B 1 47 ? 27.297 75.293 18.757 1.00 13.75 47 MET B CA 1
ATOM 1888 C C . MET B 1 47 ? 28.131 74.364 17.886 1.00 14.38 47 MET B C 1
ATOM 1889 O O . MET B 1 47 ? 29.130 74.791 17.317 1.00 13.13 47 MET B O 1
ATOM 1894 N N . MET B 1 48 ? 27.695 73.108 17.778 1.00 15.15 48 MET B N 1
ATOM 1895 C CA . MET B 1 48 ? 28.507 72.056 17.214 1.00 15.80 48 MET B CA 1
ATOM 1896 C C . MET B 1 48 ? 27.689 71.267 16.220 1.00 15.24 48 MET B C 1
ATOM 1897 O O . MET B 1 48 ? 26.585 70.854 16.525 1.00 16.09 48 MET B O 1
ATOM 1902 N N . ILE B 1 49 ? 28.253 71.085 15.038 1.00 14.27 49 ILE B N 1
ATOM 1903 C CA . ILE B 1 49 ? 27.674 70.244 13.997 1.00 15.08 49 ILE B CA 1
ATOM 1904 C C . ILE B 1 49 ? 28.429 68.907 13.982 1.00 15.27 49 ILE B C 1
ATOM 1905 O O . ILE B 1 49 ? 29.590 68.858 13.527 1.00 13.82 49 ILE B O 1
ATOM 1910 N N . PRO B 1 50 ? 27.824 67.854 14.535 1.00 14.52 50 PRO B N 1
ATOM 1911 C CA . PRO B 1 50 ? 28.623 66.603 14.689 1.00 14.92 50 PRO B CA 1
ATOM 1912 C C . PRO B 1 50 ? 28.282 65.649 13.549 1.00 15.81 50 PRO B C 1
ATOM 1913 O O . PRO B 1 50 ? 27.124 65.201 13.449 1.00 16.21 50 PRO B O 1
ATOM 1917 N N . LEU B 1 51 ? 29.249 65.435 12.672 1.00 16.14 51 LEU B N 1
ATOM 1918 C CA . LEU B 1 51 ? 29.068 64.645 11.468 1.00 17.33 51 LEU B CA 1
ATOM 1919 C C . LEU B 1 51 ? 29.582 63.235 11.694 1.00 17.56 51 LEU B C 1
ATOM 1920 O O . LEU B 1 51 ? 30.791 63.023 11.994 1.00 18.67 51 LEU B O 1
ATOM 1925 N N . LEU B 1 52 ? 28.663 62.278 11.533 1.00 18.78 52 LEU B N 1
ATOM 1926 C CA . LEU B 1 52 ? 28.876 60.855 11.767 1.00 20.13 52 LEU B CA 1
ATOM 1927 C C . LEU B 1 52 ? 29.485 60.221 10.528 1.00 21.77 52 LEU B C 1
ATOM 1928 O O . LEU B 1 52 ? 29.364 60.744 9.437 1.00 19.60 52 LEU B O 1
ATOM 1933 N N . PRO B 1 53 ? 30.102 59.039 10.708 1.00 24.80 53 PRO B N 1
ATOM 1934 C CA . PRO B 1 53 ? 30.693 58.327 9.565 1.00 24.71 53 PRO B CA 1
ATOM 1935 C C . PRO B 1 53 ? 29.675 57.902 8.531 1.00 23.67 53 PRO B C 1
ATOM 1936 O O . PRO B 1 53 ? 30.027 57.779 7.365 1.00 27.22 53 PRO B O 1
ATOM 1940 N N . ASN B 1 54 ? 28.413 57.738 8.915 1.00 23.32 54 ASN B N 1
ATOM 1941 C CA . ASN B 1 54 ? 27.334 57.406 7.941 1.00 23.61 54 ASN B CA 1
ATOM 1942 C C . ASN B 1 54 ? 26.766 58.613 7.161 1.00 25.49 54 ASN B C 1
ATOM 1943 O O . ASN B 1 54 ? 25.828 58.466 6.372 1.00 25.55 54 ASN B O 1
ATOM 1948 N N . GLY B 1 55 ? 27.316 59.799 7.398 1.00 24.36 55 GLY B N 1
ATOM 1949 C CA . GLY B 1 55 ? 26.894 61.018 6.713 1.00 24.38 55 GLY B CA 1
ATOM 1950 C C . GLY B 1 55 ? 25.753 61.774 7.391 1.00 20.66 55 GLY B C 1
ATOM 1951 O O . GLY B 1 55 ? 25.389 62.856 6.946 1.00 21.25 55 GLY B O 1
ATOM 1952 N N . ASN B 1 56 ? 25.226 61.224 8.464 1.00 19.91 56 ASN B N 1
ATOM 1953 C CA . ASN B 1 56 ? 24.161 61.914 9.179 1.00 18.91 56 ASN B CA 1
ATOM 1954 C C . ASN B 1 56 ? 24.844 62.851 10.184 1.00 18.60 56 ASN B C 1
ATOM 1955 O O . ASN B 1 56 ? 26.042 62.736 10.454 1.00 16.90 56 ASN B O 1
ATOM 1960 N N . VAL B 1 57 ? 24.047 63.759 10.710 1.00 17.46 57 VAL B N 1
ATOM 1961 C CA . VAL B 1 57 ? 24.458 64.610 11.814 1.00 15.48 57 VAL B CA 1
ATOM 1962 C C . VAL B 1 57 ? 23.661 64.353 13.055 1.00 15.34 57 VAL B C 1
ATOM 1963 O O . VAL B 1 57 ? 22.493 63.952 13.043 1.00 15.02 57 VAL B O 1
ATOM 1967 N N . VAL B 1 58 ? 24.361 64.486 14.168 1.00 14.66 58 VAL B N 1
ATOM 1968 C CA . VAL B 1 58 ? 23.752 64.376 15.468 1.00 14.75 58 VAL B CA 1
ATOM 1969 C C . VAL B 1 58 ? 23.080 65.709 15.776 1.00 14.93 58 VAL B C 1
ATOM 1970 O O . VAL B 1 58 ? 23.752 66.743 15.834 1.00 16.98 58 VAL B O 1
ATOM 1974 N N . MET B 1 59 ? 21.791 65.658 16.083 1.00 14.09 59 MET B N 1
ATOM 1975 C CA . MET B 1 59 ? 21.013 66.834 16.458 1.00 14.02 59 MET B CA 1
ATOM 1976 C C . MET B 1 59 ? 20.245 66.512 17.707 1.00 14.17 59 MET B C 1
ATOM 1977 O O . MET B 1 59 ? 20.332 65.384 18.244 1.00 14.84 59 MET B O 1
ATOM 1982 N N . ILE B 1 60 ? 19.542 67.504 18.244 1.00 14.66 60 ILE B N 1
ATOM 1983 C CA . ILE B 1 60 ? 18.740 67.281 19.442 1.00 13.78 60 ILE B CA 1
ATOM 1984 C C . ILE B 1 60 ? 17.343 67.856 19.260 1.00 14.10 60 ILE B C 1
ATOM 1985 O O . ILE B 1 60 ? 17.158 68.752 18.420 1.00 13.65 60 ILE B O 1
ATOM 1990 N N . HIS B 1 61 ? 16.388 67.344 20.037 1.00 14.70 61 HIS B N 1
ATOM 1991 C CA . HIS B 1 61 ? 15.119 68.021 20.236 1.00 15.36 61 HIS B CA 1
ATOM 1992 C C . HIS B 1 61 ? 15.154 68.543 21.674 1.00 14.84 61 HIS B C 1
ATOM 1993 O O . HIS B 1 61 ? 15.566 67.856 22.615 1.00 14.98 61 HIS B O 1
ATOM 2000 N N . GLN B 1 62 ? 14.726 69.773 21.838 1.00 13.88 62 GLN B N 1
ATOM 2001 C CA . GLN B 1 62 ? 14.751 70.446 23.132 1.00 14.07 62 GLN B CA 1
ATOM 2002 C C . GLN B 1 62 ? 13.568 71.434 23.179 1.00 14.17 62 GLN B C 1
ATOM 2003 O O . GLN B 1 62 ? 13.367 72.195 22.251 1.00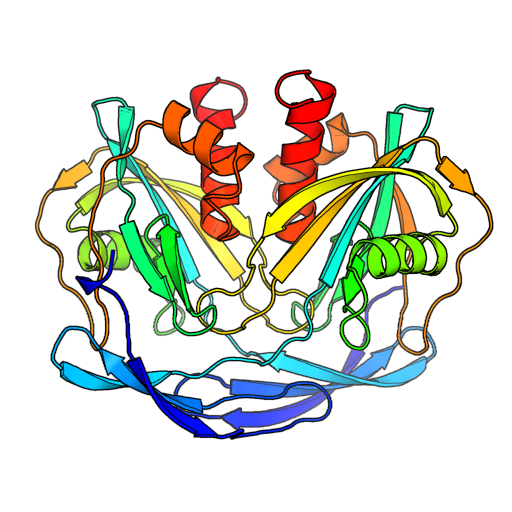 14.19 62 GLN B O 1
ATOM 2009 N N . TYR B 1 63 ? 12.827 71.438 24.268 1.00 14.28 63 TYR B N 1
ATOM 2010 C CA . TYR B 1 63 ? 11.794 72.433 24.461 1.00 14.90 63 TYR B CA 1
ATOM 2011 C C . TYR B 1 63 ? 12.442 73.754 24.848 1.00 14.87 63 TYR B C 1
ATOM 2012 O O . TYR B 1 63 ? 13.425 73.782 25.593 1.00 14.68 63 TYR B O 1
ATOM 2021 N N . ARG B 1 64 ? 11.850 74.849 24.382 1.00 13.47 64 ARG B N 1
ATOM 2022 C CA . ARG B 1 64 ? 12.341 76.199 24.708 1.00 13.18 64 ARG B CA 1
ATOM 2023 C C . ARG B 1 64 ? 11.196 77.059 25.184 1.00 13.13 64 ARG B C 1
ATOM 2024 O O . ARG B 1 64 ? 10.370 77.530 24.371 1.00 13.80 64 ARG B O 1
ATOM 2032 N N . HIS B 1 65 ? 11.121 77.228 26.491 1.00 13.30 65 HIS B N 1
ATOM 2033 C CA . HIS B 1 65 ? 10.051 77.967 27.061 1.00 14.65 65 HIS B CA 1
ATOM 2034 C C . HIS B 1 65 ? 9.868 79.370 26.544 1.00 14.42 65 HIS B C 1
ATOM 2035 O O . HIS B 1 65 ? 8.727 79.887 26.501 1.00 14.70 65 HIS B O 1
ATOM 2042 N N . ALA B 1 66 ? 10.957 80.044 26.154 1.00 14.59 66 ALA B N 1
ATOM 2043 C CA . ALA B 1 66 ? 10.832 81.420 25.711 1.00 15.29 66 ALA B CA 1
ATOM 2044 C C . ALA B 1 66 ? 9.908 81.494 24.489 1.00 16.21 66 ALA B C 1
ATOM 2045 O O . ALA B 1 66 ? 9.230 82.462 24.323 1.00 16.79 66 ALA B O 1
ATOM 2047 N N . VAL B 1 67 ? 9.904 80.462 23.655 1.00 15.93 67 VAL B N 1
ATOM 2048 C CA . VAL B 1 67 ? 9.082 80.458 22.453 1.00 17.89 67 VAL B CA 1
ATOM 2049 C C . VAL B 1 67 ? 7.907 79.463 22.550 1.00 19.36 67 VAL B C 1
ATOM 2050 O O . VAL B 1 67 ? 7.016 79.496 21.695 1.00 21.16 67 VAL B O 1
ATOM 2054 N N . LYS B 1 68 ? 7.903 78.600 23.563 1.00 16.18 68 LYS B N 1
ATOM 2055 C CA . LYS B 1 68 ? 6.811 77.629 23.816 1.00 18.22 68 LYS B CA 1
ATOM 2056 C C . LYS B 1 68 ? 6.712 76.549 22.745 1.00 20.72 68 LYS B C 1
ATOM 2057 O O . LYS B 1 68 ? 5.621 76.107 22.410 1.00 20.68 68 LYS B O 1
ATOM 2063 N N . LYS B 1 69 ? 7.863 76.096 22.252 1.00 18.44 69 LYS B N 1
ATOM 2064 C CA . LYS B 1 69 ? 7.949 75.086 21.198 1.00 20.68 69 LYS B CA 1
ATOM 2065 C C . LYS B 1 69 ? 9.127 74.175 21.496 1.00 19.07 69 LYS B C 1
ATOM 2066 O O . LYS B 1 69 ? 10.129 74.567 22.127 1.00 16.32 69 LYS B O 1
ATOM 2072 N N . VAL B 1 70 ? 9.027 72.976 20.946 1.00 17.95 70 VAL B N 1
ATOM 2073 C CA . VAL B 1 70 ? 10.155 72.073 20.832 1.00 16.09 70 VAL B CA 1
ATOM 2074 C C . VAL B 1 70 ? 10.875 72.429 19.547 1.00 15.74 70 VAL B C 1
ATOM 2075 O O . VAL B 1 70 ? 10.290 72.545 18.460 1.00 16.90 70 VAL B O 1
ATOM 2079 N N . PHE B 1 71 ? 12.199 72.536 19.654 1.00 13.93 71 PHE B N 1
ATOM 2080 C CA . PHE B 1 71 ? 13.066 72.825 18.549 1.00 14.74 71 PHE B CA 1
ATOM 2081 C C . PHE B 1 71 ? 13.979 71.678 18.187 1.00 14.56 71 PHE B C 1
ATOM 2082 O O . PHE B 1 71 ? 14.463 70.924 19.046 1.00 15.15 71 PHE B O 1
ATOM 2090 N N . LEU B 1 72 ? 14.245 71.587 16.888 1.00 13.97 72 LEU B N 1
ATOM 2091 C CA . LEU B 1 72 ? 15.341 70.814 16.364 1.00 14.14 72 LEU B CA 1
ATOM 2092 C C . LEU B 1 72 ? 16.599 71.708 16.351 1.00 14.69 72 LEU B C 1
ATOM 2093 O O . LEU B 1 72 ? 16.612 72.743 15.740 1.00 15.50 72 LEU B O 1
ATOM 2098 N N . GLU B 1 73 ? 17.627 71.318 17.107 1.00 13.13 73 GLU B N 1
ATOM 2099 C CA . GLU B 1 73 ? 18.843 72.099 17.254 1.00 12.77 73 GLU B CA 1
ATOM 2100 C C . GLU B 1 73 ? 20.085 71.289 17.031 1.00 12.52 73 GLU B C 1
ATOM 2101 O O . GLU B 1 73 ? 20.099 70.079 17.242 1.00 13.50 73 GLU B O 1
ATOM 2107 N N . PHE B 1 74 ? 21.164 71.962 16.688 1.00 12.26 74 PHE B N 1
ATOM 2108 C CA . PHE B 1 74 ? 22.481 71.403 16.932 1.00 11.61 74 PHE B CA 1
ATOM 2109 C C . PHE B 1 74 ? 22.819 71.687 18.376 1.00 11.98 74 PHE B C 1
ATOM 2110 O O . PHE B 1 74 ? 22.406 72.702 18.901 1.00 12.26 74 PHE B O 1
ATOM 2118 N N . PRO B 1 75 ? 23.602 70.780 19.006 1.00 12.58 75 PRO B N 1
ATOM 2119 C CA . PRO B 1 75 ? 23.916 70.963 20.447 1.00 12.82 75 PRO B CA 1
ATOM 2120 C C . PRO B 1 75 ? 24.764 72.192 20.654 1.00 13.38 75 PRO B C 1
ATOM 2121 O O . PRO B 1 75 ? 25.458 72.612 19.703 1.00 14.07 75 PRO B O 1
ATOM 2125 N N . ALA B 1 76 ? 24.693 72.777 21.859 1.00 12.45 76 ALA B N 1
ATOM 2126 C CA . ALA B 1 76 ? 25.290 74.059 22.111 1.00 12.20 76 ALA B CA 1
ATOM 2127 C C . ALA B 1 76 ? 25.307 74.305 23.581 1.00 12.51 76 ALA B C 1
ATOM 2128 O O . ALA B 1 76 ? 24.597 73.622 24.317 1.00 13.11 76 ALA B O 1
ATOM 2130 N N . GLY B 1 77 ? 26.059 75.311 23.986 1.00 13.04 77 GLY B N 1
ATOM 2131 C CA . GLY B 1 77 ? 25.960 75.825 25.352 1.00 14.01 77 GLY B CA 1
ATOM 2132 C C . GLY B 1 77 ? 26.794 77.055 25.542 1.00 16.34 77 GLY B C 1
ATOM 2133 O O . GLY B 1 77 ? 27.497 77.509 24.652 1.00 13.09 77 GLY B O 1
ATOM 2134 N N . LYS B 1 78 ? 26.649 77.627 26.751 1.00 15.05 78 LYS B N 1
ATOM 2135 C CA . LYS B 1 78 ? 27.251 78.880 27.098 1.00 16.58 78 LYS B CA 1
ATOM 2136 C C . LYS B 1 78 ? 28.663 78.731 27.632 1.00 15.93 78 LYS B C 1
ATOM 2137 O O . LYS B 1 78 ? 29.012 77.773 28.365 1.00 15.95 78 LYS B O 1
ATOM 2143 N N . ARG B 1 79 ? 29.481 79.718 27.302 1.00 14.65 79 ARG B N 1
ATOM 2144 C CA . ARG B 1 79 ? 30.859 79.765 27.777 1.00 16.70 79 ARG B CA 1
ATOM 2145 C C . ARG B 1 79 ? 30.888 79.908 29.287 1.00 17.43 79 ARG B C 1
ATOM 2146 O O . ARG B 1 79 ? 30.177 80.745 29.854 1.00 16.81 79 ARG B O 1
ATOM 2154 N N . ASP B 1 80 ? 31.729 79.092 29.921 1.00 17.69 80 ASP B N 1
ATOM 2155 C CA . ASP B 1 80 ? 31.914 79.111 31.381 1.00 19.88 80 ASP B CA 1
ATOM 2156 C C . ASP B 1 80 ? 33.244 79.766 31.728 1.00 23.14 80 ASP B C 1
ATOM 2157 O O . ASP B 1 80 ? 34.281 79.423 31.136 1.00 22.85 80 ASP B O 1
ATOM 2162 N N . HIS B 1 81 ? 33.220 80.665 32.715 1.00 24.22 81 HIS B N 1
ATOM 2163 C CA . HIS B 1 81 ? 34.417 81.401 33.154 1.00 28.68 81 HIS B CA 1
ATOM 2164 C C . HIS B 1 81 ? 35.313 81.892 31.992 1.00 26.97 81 HIS B C 1
ATOM 2165 O O . HIS B 1 81 ? 36.509 81.722 32.031 1.00 29.61 81 HIS B O 1
ATOM 2172 N N . ASN B 1 82 ? 34.724 82.486 30.963 1.00 26.71 82 ASN B N 1
ATOM 2173 C CA . ASN B 1 82 ? 35.470 82.904 29.761 1.00 30.12 82 ASN B CA 1
ATOM 2174 C C . ASN B 1 82 ? 36.530 81.895 29.221 1.00 27.71 82 ASN B C 1
ATOM 2175 O O . ASN B 1 82 ? 37.617 82.278 28.712 1.00 28.93 82 ASN B O 1
ATOM 2180 N N . GLU B 1 83 ? 36.218 80.607 29.301 1.00 22.93 83 GLU B N 1
ATOM 2181 C CA . GLU B 1 83 ? 37.022 79.581 28.643 1.00 21.11 83 GLU B CA 1
ATOM 2182 C C . GLU B 1 83 ? 37.008 79.759 27.112 1.00 23.00 83 GLU B C 1
ATOM 2183 O O . GLU B 1 83 ? 36.122 80.366 26.572 1.00 23.51 83 GLU B O 1
ATOM 2189 N N . GLU B 1 84 ? 38.003 79.170 26.476 1.00 26.51 84 GLU B N 1
ATOM 2190 C CA . GLU B 1 84 ? 38.110 79.054 25.019 1.00 31.16 84 GLU B CA 1
ATOM 2191 C C . GLU B 1 84 ? 36.767 78.372 24.534 1.00 27.71 84 GLU B C 1
ATOM 2192 O O . GLU B 1 84 ? 36.430 77.345 25.115 1.00 27.91 84 GLU B O 1
ATOM 2198 N N . THR B 1 85 ? 36.022 78.919 23.563 1.00 24.90 85 THR B N 1
ATOM 2199 C CA . THR B 1 85 ? 34.709 78.339 23.152 1.00 23.33 85 THR B CA 1
ATOM 2200 C C . THR B 1 85 ? 34.877 76.917 22.647 1.00 18.50 85 THR B C 1
ATOM 2201 O O . THR B 1 85 ? 33.922 76.194 22.690 1.00 18.14 85 THR B O 1
ATOM 2205 N N . LEU B 1 86 ? 36.061 76.493 22.162 1.00 17.98 86 LEU B N 1
ATOM 2206 C CA . LEU B 1 86 ? 36.212 75.079 21.779 1.00 18.39 86 LEU B CA 1
ATOM 2207 C C . LEU B 1 86 ? 36.062 74.197 23.011 1.00 16.37 86 LEU B C 1
ATOM 2208 O O . LEU B 1 86 ? 35.527 73.090 22.938 1.00 15.68 86 LEU B O 1
ATOM 2213 N N . LEU B 1 87 ? 36.503 74.664 24.172 1.00 15.65 87 LEU B N 1
ATOM 2214 C CA . LEU B 1 87 ? 36.301 73.882 25.376 1.00 15.78 87 LEU B CA 1
ATOM 2215 C C . LEU B 1 87 ? 34.813 73.774 25.728 1.00 14.77 87 LEU B C 1
ATOM 2216 O O . LEU B 1 87 ? 34.317 72.722 26.148 1.00 15.85 87 LEU B O 1
ATOM 2221 N N . THR B 1 88 ? 34.108 74.870 25.585 1.00 14.06 88 THR B N 1
ATOM 2222 C CA . THR B 1 88 ? 32.645 74.856 25.737 1.00 14.12 88 THR B CA 1
ATOM 2223 C C . THR B 1 88 ? 32.013 73.800 24.803 1.00 12.84 88 THR B C 1
ATOM 2224 O O . THR B 1 88 ? 31.171 72.969 25.212 1.00 13.07 88 THR B O 1
ATOM 2228 N N . ALA B 1 89 ? 32.419 73.837 23.539 1.00 13.24 89 ALA B N 1
ATOM 2229 C CA . ALA B 1 89 ? 31.886 72.912 22.546 1.00 13.58 89 ALA B CA 1
ATOM 2230 C C . ALA B 1 89 ? 32.124 71.470 22.890 1.00 14.11 89 ALA B C 1
ATOM 2231 O O . ALA B 1 89 ? 31.262 70.629 22.738 1.00 14.54 89 ALA B O 1
ATOM 2233 N N . LYS B 1 90 ? 33.346 71.146 23.302 1.00 14.54 90 LYS B N 1
ATOM 2234 C CA . LYS B 1 90 ? 33.654 69.752 23.628 1.00 16.57 90 LYS B CA 1
ATOM 2235 C C . LYS B 1 90 ? 32.833 69.294 24.833 1.00 16.76 90 LYS B C 1
ATOM 2236 O O . LYS B 1 90 ? 32.259 68.194 24.845 1.00 17.63 90 LYS B O 1
ATOM 2242 N N . ARG B 1 91 ? 32.763 70.113 25.862 1.00 16.28 91 ARG B N 1
ATOM 2243 C CA . ARG B 1 91 ? 31.981 69.754 27.020 1.00 16.08 91 ARG B CA 1
ATOM 2244 C C . ARG B 1 91 ? 30.492 69.573 26.672 1.00 16.93 91 ARG B C 1
ATOM 2245 O O . ARG B 1 91 ? 29.864 68.602 27.096 1.00 16.23 91 ARG B O 1
ATOM 2253 N N . GLU B 1 92 ? 29.900 70.539 25.960 1.00 16.05 92 GLU B N 1
ATOM 2254 C CA . GLU B 1 92 ? 28.473 70.486 25.676 1.00 16.35 92 GLU B CA 1
ATOM 2255 C C . GLU B 1 92 ? 28.152 69.377 24.685 1.00 16.04 92 GLU B C 1
ATOM 2256 O O . GLU B 1 92 ? 27.090 68.804 24.735 1.00 15.56 92 GLU B O 1
ATOM 2262 N N . LEU B 1 93 ? 29.053 69.026 23.784 1.00 15.60 93 LEU B N 1
ATOM 2263 C CA . LEU B 1 93 ? 28.794 67.910 22.898 1.00 16.30 93 LEU B CA 1
ATOM 2264 C C . LEU B 1 93 ? 28.656 66.626 23.719 1.00 16.74 93 LEU B C 1
ATOM 2265 O O . LEU B 1 93 ? 27.725 65.837 23.499 1.00 17.04 93 LEU B O 1
ATOM 2270 N N . LEU B 1 94 ? 29.533 66.444 24.690 1.00 16.71 94 LEU B N 1
ATOM 2271 C CA . LEU B 1 94 ? 29.432 65.284 25.606 1.00 16.99 94 LEU B CA 1
ATOM 2272 C C . LEU B 1 94 ? 28.188 65.349 26.488 1.00 18.02 94 LEU B C 1
ATOM 2273 O O . LEU B 1 94 ? 27.377 64.422 26.504 1.00 18.35 94 LEU B O 1
ATOM 2278 N N . GLU B 1 95 ? 27.968 66.466 27.162 1.00 14.86 95 GLU B N 1
ATOM 2279 C CA . GLU B 1 95 ? 26.861 66.569 28.091 1.00 16.92 95 GLU B CA 1
ATOM 2280 C C . GLU B 1 95 ? 25.540 66.454 27.382 1.00 16.17 95 GLU B C 1
ATOM 2281 O O . GLU B 1 95 ? 24.659 65.728 27.837 1.00 16.07 95 GLU B O 1
ATOM 2287 N N . GLU B 1 96 ? 25.374 67.152 26.254 1.00 16.21 96 GLU B N 1
ATOM 2288 C CA . GLU B 1 96 ? 24.022 67.176 25.640 1.00 15.09 96 GLU B CA 1
ATOM 2289 C C . GLU B 1 96 ? 23.714 65.976 24.759 1.00 15.30 96 GLU B C 1
ATOM 2290 O O . GLU B 1 96 ? 22.517 65.638 24.600 1.00 16.09 96 GLU B O 1
ATOM 2296 N N . THR B 1 97 ? 24.733 65.395 24.133 1.00 15.39 97 THR B N 1
ATOM 2297 C CA . THR B 1 97 ? 24.532 64.311 23.197 1.00 15.96 97 THR B CA 1
ATOM 2298 C C . THR B 1 97 ? 25.211 62.988 23.524 1.00 16.62 97 THR B C 1
ATOM 2299 O O . THR B 1 97 ? 24.863 61.967 22.938 1.00 18.04 97 THR B O 1
ATOM 2303 N N . GLY B 1 98 ? 26.203 63.001 24.408 1.00 17.76 98 GLY B N 1
ATOM 2304 C CA . GLY B 1 98 ? 26.967 61.815 24.677 1.00 18.05 98 GLY B CA 1
ATOM 2305 C C . GLY B 1 98 ? 28.120 61.552 23.735 1.00 21.22 98 GLY B C 1
ATOM 2306 O O . GLY B 1 98 ? 28.730 60.509 23.837 1.00 25.03 98 GLY B O 1
ATOM 2307 N N . TYR B 1 99 ? 28.448 62.462 22.828 1.00 18.18 99 TYR B N 1
ATOM 2308 C CA . TYR B 1 99 ? 29.534 62.240 21.904 1.00 16.30 99 TYR B CA 1
ATOM 2309 C C . TYR B 1 99 ? 30.839 63.008 22.251 1.00 19.24 99 TYR B C 1
ATOM 2310 O O . TYR B 1 99 ? 30.805 64.106 22.826 1.00 17.87 99 TYR B O 1
ATOM 2319 N N . GLU B 1 100 ? 31.947 62.431 21.783 1.00 19.12 100 GLU B N 1
ATOM 2320 C CA . GLU B 1 100 ? 33.256 63.077 21.743 1.00 20.32 100 GLU B CA 1
ATOM 2321 C C . GLU B 1 100 ? 33.694 63.055 20.308 1.00 19.59 100 GLU B C 1
ATOM 2322 O O . GLU B 1 100 ? 33.258 62.207 19.531 1.00 20.56 100 GLU B O 1
ATOM 2328 N N . ALA B 1 101 ? 34.574 63.969 19.941 1.00 19.35 101 ALA B N 1
ATOM 2329 C CA . ALA B 1 101 ? 35.077 64.063 18.602 1.00 19.42 101 ALA B CA 1
ATOM 2330 C C . ALA B 1 101 ? 36.567 64.357 18.625 1.00 19.47 101 ALA B C 1
ATOM 2331 O O . ALA B 1 101 ? 37.020 65.133 19.473 1.00 21.12 101 ALA B O 1
ATOM 2333 N N . LYS B 1 102 ? 37.299 63.717 17.723 1.00 21.85 102 LYS B N 1
ATOM 2334 C CA . LYS B 1 102 ? 38.760 63.895 17.655 1.00 23.00 102 LYS B CA 1
ATOM 2335 C C . LYS B 1 102 ? 39.166 64.941 16.625 1.00 24.58 102 LYS B C 1
ATOM 2336 O O . LYS B 1 102 ? 40.354 65.280 16.518 1.00 25.88 102 LYS B O 1
ATOM 2342 N N . ASP B 1 103 ? 38.212 65.462 15.863 1.00 20.51 103 ASP B N 1
ATOM 2343 C CA . ASP B 1 103 ? 38.523 66.417 14.815 1.00 19.38 103 ASP B CA 1
ATOM 2344 C C . ASP B 1 103 ? 37.531 67.584 14.905 1.00 18.94 103 ASP B C 1
ATOM 2345 O O . ASP B 1 103 ? 36.321 67.373 14.718 1.00 17.04 103 ASP B O 1
ATOM 2350 N N . TRP B 1 104 ? 38.039 68.767 15.245 1.00 16.22 104 TRP B N 1
ATOM 2351 C CA . TRP B 1 104 ? 37.213 69.966 15.415 1.00 15.61 104 TRP B CA 1
ATOM 2352 C C . TRP B 1 104 ? 37.687 71.069 14.524 1.00 15.32 104 TRP B C 1
ATOM 2353 O O . TRP B 1 104 ? 38.893 71.267 14.353 1.00 15.00 104 TRP B O 1
ATOM 2364 N N . LYS B 1 105 ? 36.756 71.766 13.897 1.00 15.91 105 LYS B N 1
ATOM 2365 C CA . LYS B 1 105 ? 37.058 72.902 13.062 1.00 15.92 105 LYS B CA 1
ATOM 2366 C C . LYS B 1 105 ? 36.123 74.061 13.339 1.00 15.97 105 LYS B C 1
ATOM 2367 O O . LYS B 1 105 ? 34.913 73.906 13.267 1.00 15.82 105 LYS B O 1
ATOM 2373 N N . PHE B 1 106 ? 36.692 75.224 13.627 1.00 14.25 106 PHE B N 1
ATOM 2374 C CA . PHE B 1 106 ? 35.936 76.459 13.738 1.00 14.61 106 PHE B CA 1
ATOM 2375 C C . PHE B 1 106 ? 35.433 76.873 12.377 1.00 14.79 106 PHE B C 1
ATOM 2376 O O . PHE B 1 106 ? 36.190 76.903 11.392 1.00 15.82 106 PHE B O 1
ATOM 2384 N N . LEU B 1 107 ? 34.138 77.175 12.316 1.00 13.90 107 LEU B N 1
ATOM 2385 C CA . LEU B 1 107 ? 33.551 77.640 11.076 1.00 13.93 107 LEU B CA 1
ATOM 2386 C C . LEU B 1 107 ? 33.370 79.152 11.006 1.00 14.84 107 LEU B C 1
ATOM 2387 O O . LEU B 1 107 ? 33.849 79.807 10.094 1.00 15.82 107 LEU B O 1
ATOM 2392 N N . THR B 1 108 ? 32.571 79.711 11.929 1.00 14.13 108 THR B N 1
ATOM 2393 C CA . THR B 1 108 ? 32.226 81.104 11.895 1.00 14.18 108 THR B CA 1
ATOM 2394 C C . THR B 1 108 ? 31.609 81.521 13.242 1.00 13.60 108 THR B C 1
ATOM 2395 O O . THR B 1 108 ? 31.130 80.672 14.002 1.00 13.91 108 THR B O 1
ATOM 2399 N N . THR B 1 109 ? 31.606 82.825 13.454 1.00 13.35 109 THR B N 1
ATOM 2400 C CA . THR B 1 109 ? 30.983 83.428 14.627 1.00 13.90 109 THR B CA 1
ATOM 2401 C C . THR B 1 109 ? 29.755 84.184 14.174 1.00 13.99 109 THR B C 1
ATOM 2402 O O . THR B 1 109 ? 29.798 84.986 13.233 1.00 13.44 109 THR B O 1
ATOM 2406 N N . ILE B 1 110 ? 28.641 83.952 14.881 1.00 13.31 110 ILE B N 1
ATOM 2407 C CA . ILE B 1 110 ? 27.402 84.656 14.575 1.00 12.80 110 ILE B CA 1
ATOM 2408 C C . ILE B 1 110 ? 26.955 85.495 15.774 1.00 12.66 110 ILE B C 1
ATOM 2409 O O . ILE B 1 110 ? 27.275 85.160 16.915 1.00 12.90 110 ILE B O 1
ATOM 2414 N N . HIS B 1 111 ? 26.149 86.519 15.509 1.00 11.74 111 HIS B N 1
ATOM 2415 C CA . HIS B 1 111 ? 25.589 87.379 16.538 1.00 12.32 111 HIS B CA 1
ATOM 2416 C C . HIS B 1 111 ? 24.094 87.345 16.391 1.00 12.75 111 HIS B C 1
ATOM 2417 O O . HIS B 1 111 ? 23.553 87.916 15.449 1.00 12.05 111 HIS B O 1
ATOM 2424 N N . PRO B 1 112 ? 23.423 86.622 17.287 1.00 12.19 112 PRO B N 1
ATOM 2425 C CA . PRO B 1 112 ? 21.992 86.379 17.084 1.00 13.50 112 PRO B CA 1
ATOM 2426 C C . PRO B 1 112 ? 21.027 87.475 17.501 1.00 13.73 112 PRO B C 1
ATOM 2427 O O . PRO B 1 112 ? 19.853 87.407 17.147 1.00 14.23 112 PRO B O 1
ATOM 2431 N N . VAL B 1 113 ? 21.511 88.456 18.235 1.00 12.37 113 VAL B N 1
ATOM 2432 C CA . VAL B 1 113 ? 20.646 89.451 18.796 1.00 14.66 113 VAL B CA 1
ATOM 2433 C C . VAL B 1 113 ? 21.290 90.845 18.794 1.00 14.86 113 VAL B C 1
ATOM 2434 O O . VAL B 1 113 ? 21.435 91.480 19.815 1.00 15.04 113 VAL B O 1
ATOM 2438 N N . ILE B 1 114 ? 21.685 91.330 17.625 1.00 14.08 114 ILE B N 1
ATOM 2439 C CA . ILE B 1 114 ? 22.441 92.561 17.586 1.00 15.18 114 ILE B CA 1
ATOM 2440 C C . ILE B 1 114 ? 21.736 93.779 18.155 1.00 14.37 114 ILE B C 1
ATOM 2441 O O . ILE B 1 114 ? 22.395 94.711 18.558 1.00 13.78 114 ILE B O 1
ATOM 2446 N N . GLY B 1 115 ? 20.406 93.745 18.190 1.00 14.71 115 GLY B N 1
ATOM 2447 C CA . GLY B 1 115 ? 19.633 94.848 18.710 1.00 14.46 115 GLY B CA 1
ATOM 2448 C C . GLY B 1 115 ? 19.618 94.940 20.229 1.00 12.96 115 GLY B C 1
ATOM 2449 O O . GLY B 1 115 ? 19.335 96.007 20.764 1.00 15.03 115 GLY B O 1
ATOM 2450 N N . TYR B 1 116 ? 19.882 93.839 20.918 1.00 12.31 116 TYR B N 1
ATOM 2451 C CA . TYR B 1 116 ? 19.708 93.805 22.371 1.00 13.15 116 TYR B CA 1
ATOM 2452 C C . TYR B 1 116 ? 20.449 92.748 23.172 1.00 13.29 116 TYR B C 1
ATOM 2453 O O . TYR B 1 116 ? 20.117 92.504 24.324 1.00 13.66 116 TYR B O 1
ATOM 2462 N N . SER B 1 117 ? 21.531 92.187 22.633 1.00 12.57 117 SER B N 1
ATOM 2463 C CA . SER B 1 117 ? 22.387 91.289 23.397 1.00 13.30 117 SER B CA 1
ATOM 2464 C C . SER B 1 117 ? 23.758 91.283 22.788 1.00 12.61 117 SER B C 1
ATOM 2465 O O . SER B 1 117 ? 23.920 91.377 21.538 1.00 13.67 117 SER B O 1
ATOM 2468 N N . ASN B 1 118 ? 24.753 91.154 23.628 1.00 12.82 118 ASN B N 1
ATOM 2469 C CA . ASN B 1 118 ? 26.138 91.024 23.139 1.00 13.40 118 ASN B CA 1
ATOM 2470 C C . ASN B 1 118 ? 26.536 89.564 22.832 1.00 13.33 118 ASN B C 1
ATOM 2471 O O . ASN B 1 118 ? 27.706 89.290 22.549 1.00 13.36 118 ASN B O 1
ATOM 2476 N N . GLU B 1 119 ? 25.565 88.670 22.821 1.00 13.17 119 GLU B N 1
ATOM 2477 C CA . GLU B 1 119 ? 25.795 87.282 22.540 1.00 12.87 119 GLU B CA 1
ATOM 2478 C C . GLU B 1 119 ? 26.501 87.065 21.213 1.00 12.46 119 GLU B C 1
ATOM 2479 O O . GLU B 1 119 ? 26.106 87.663 20.203 1.00 13.91 119 GLU B O 1
ATOM 2485 N N . HIS B 1 120 ? 27.533 86.257 21.253 1.00 13.31 120 HIS B N 1
ATOM 2486 C CA . HIS B 1 120 ? 28.079 85.651 20.041 1.00 13.38 120 HIS B CA 1
ATOM 2487 C C . HIS B 1 120 ? 28.024 84.134 20.204 1.00 13.11 120 HIS B C 1
ATOM 2488 O O . HIS B 1 120 ? 28.151 83.603 21.330 1.00 13.93 120 HIS B O 1
ATOM 2495 N N . ILE B 1 121 ? 27.923 83.437 19.082 1.00 12.74 121 ILE B N 1
ATOM 2496 C CA . ILE B 1 121 ? 27.983 81.977 19.064 1.00 12.91 121 ILE B CA 1
ATOM 2497 C C . ILE B 1 121 ? 29.010 81.579 18.079 1.00 13.68 121 ILE B C 1
ATOM 2498 O O . ILE B 1 121 ? 28.925 81.969 16.898 1.00 13.21 121 ILE B O 1
ATOM 2503 N N . ASP B 1 122 ? 29.992 80.809 18.551 1.00 12.73 122 ASP B N 1
ATOM 2504 C CA . ASP B 1 122 ? 30.967 80.215 17.667 1.00 12.70 122 ASP B CA 1
ATOM 2505 C C . ASP B 1 122 ? 30.513 78.845 17.191 1.00 12.72 122 ASP B C 1
ATOM 2506 O O . ASP B 1 122 ? 30.202 77.970 17.993 1.00 12.28 122 ASP B O 1
ATOM 2511 N N . LEU B 1 123 ? 30.466 78.674 15.870 1.00 12.79 123 LEU B N 1
ATOM 2512 C CA . LEU B 1 123 ? 30.014 77.428 15.285 1.00 14.48 123 LEU B CA 1
ATOM 2513 C C . LEU B 1 123 ? 31.218 76.560 14.859 1.00 13.39 123 LEU B C 1
ATOM 2514 O O . LEU B 1 123 ? 32.145 77.049 14.242 1.00 13.24 123 LEU B O 1
ATOM 2519 N N . TYR B 1 124 ? 31.140 75.283 15.208 1.00 13.25 124 TYR B N 1
ATOM 2520 C CA . TYR B 1 124 ? 32.180 74.290 14.955 1.00 14.03 124 TYR B CA 1
ATOM 2521 C C . TYR B 1 124 ? 31.615 73.070 14.247 1.00 15.64 124 TYR B C 1
ATOM 2522 O O . TYR B 1 124 ? 30.453 72.652 14.475 1.00 15.20 124 TYR B O 1
ATOM 2531 N N . LEU B 1 125 ? 32.484 72.478 13.405 1.00 14.28 125 LEU B N 1
ATOM 2532 C CA . LEU B 1 125 ? 32.237 71.161 12.827 1.00 14.00 125 LEU B CA 1
ATOM 2533 C C . LEU B 1 125 ? 33.053 70.140 13.623 1.00 14.24 125 LEU B C 1
ATOM 2534 O O . LEU B 1 125 ? 34.271 70.353 13.838 1.00 15.20 125 LEU B O 1
ATOM 2539 N N . ALA B 1 126 ? 32.410 69.065 14.044 1.00 13.58 126 ALA B N 1
ATOM 2540 C CA . ALA B 1 126 ? 33.005 67.991 14.808 1.00 14.61 126 ALA B CA 1
ATOM 2541 C C . ALA B 1 126 ? 32.924 66.714 14.004 1.00 16.91 126 ALA B C 1
ATOM 2542 O O . ALA B 1 126 ? 31.840 66.316 13.566 1.00 16.55 126 ALA B O 1
ATOM 2544 N N . ARG B 1 127 ? 34.075 66.084 13.828 1.00 16.55 127 ARG B N 1
ATOM 2545 C CA . ARG B 1 127 ? 34.143 64.785 13.141 1.00 18.15 127 ARG B CA 1
ATOM 2546 C C . ARG B 1 127 ? 34.975 63.784 13.883 1.00 18.74 127 ARG B C 1
ATOM 2547 O O . ARG B 1 127 ? 35.653 64.099 14.830 1.00 16.63 127 ARG B O 1
ATOM 2555 N N . ASP B 1 128 ? 34.888 62.539 13.436 1.00 19.77 128 ASP B N 1
ATOM 2556 C CA . ASP B 1 128 ? 35.576 61.423 14.103 1.00 21.99 128 ASP B CA 1
ATOM 2557 C C . ASP B 1 128 ? 35.073 61.186 15.522 1.00 20.41 128 ASP B C 1
ATOM 2558 O O . ASP B 1 128 ? 35.715 61.462 16.537 1.00 20.46 128 ASP B O 1
ATOM 2563 N N . LEU B 1 129 ? 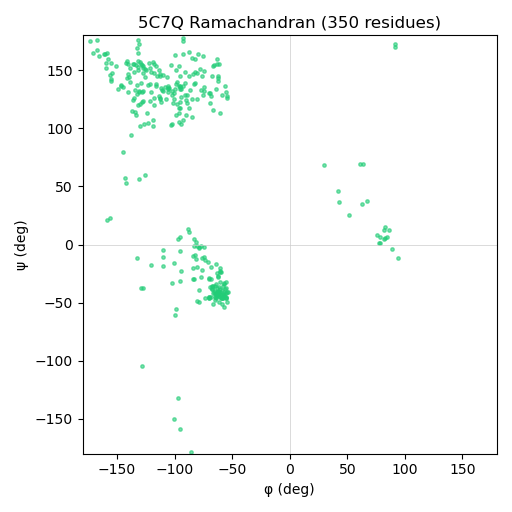33.836 60.708 15.570 1.00 21.72 129 LEU B N 1
ATOM 2564 C CA . LEU B 1 129 ? 33.061 60.670 16.790 1.00 20.94 129 LEU B CA 1
ATOM 2565 C C . LEU B 1 129 ? 33.089 59.354 17.529 1.00 22.36 129 LEU B C 1
ATOM 2566 O O . LEU B 1 129 ? 33.159 58.281 16.890 1.00 23.66 129 LEU B O 1
ATOM 2571 N N . THR B 1 130 ? 32.881 59.460 18.834 1.00 22.13 130 THR B N 1
ATOM 2572 C CA . THR B 1 130 ? 32.707 58.335 19.740 1.00 25.33 130 THR B CA 1
ATOM 2573 C C . THR B 1 130 ? 31.470 58.557 20.598 1.00 25.13 130 THR B C 1
ATOM 2574 O O . THR B 1 130 ? 31.302 59.624 21.196 1.00 21.86 130 THR B O 1
ATOM 2578 N N . HIS B 1 131 ? 30.616 57.541 20.677 1.00 22.70 131 HIS B N 1
ATOM 2579 C CA . HIS B 1 131 ? 29.374 57.661 21.400 1.00 23.02 131 HIS B CA 1
ATOM 2580 C C . HIS B 1 131 ? 29.474 57.172 22.824 1.00 24.33 131 HIS B C 1
ATOM 2581 O O . HIS B 1 131 ? 29.449 55.962 23.060 1.00 26.43 131 HIS B O 1
ATOM 2588 N N . LEU B 1 132 ? 29.542 58.098 23.774 1.00 20.66 132 LEU B N 1
ATOM 2589 C CA . LEU B 1 132 ? 29.505 57.798 25.203 1.00 21.66 132 LEU B CA 1
ATOM 2590 C C . LEU B 1 132 ? 28.057 57.989 25.673 1.00 24.06 132 LEU B C 1
ATOM 2591 O O . LEU B 1 132 ? 27.151 57.475 25.013 1.00 27.18 132 LEU B O 1
ATOM 2596 N N . GLU B 1 133 ? 27.812 58.698 26.767 1.00 20.85 133 GLU B N 1
ATOM 2597 C CA . GLU B 1 133 ? 26.444 58.935 27.205 1.00 23.29 133 GLU B CA 1
ATOM 2598 C C . GLU B 1 133 ? 26.244 60.388 27.563 1.00 20.37 133 GLU B C 1
ATOM 2599 O O . GLU B 1 133 ? 27.205 61.087 27.907 1.00 19.92 133 GLU B O 1
ATOM 2605 N N . GLN B 1 134 ? 25.011 60.849 27.465 1.00 19.08 134 GLN B N 1
ATOM 2606 C CA . GLN B 1 134 ? 24.666 62.209 27.882 1.00 18.40 134 GLN B CA 1
ATOM 2607 C C . GLN B 1 134 ? 24.944 62.375 29.357 1.00 18.33 134 GLN B C 1
ATOM 2608 O O . GLN B 1 134 ? 24.827 61.427 30.126 1.00 19.77 134 GLN B O 1
ATOM 2614 N N . ARG B 1 135 ? 25.166 63.607 29.764 1.00 17.96 135 ARG B N 1
ATOM 2615 C CA . ARG B 1 135 ? 25.328 63.954 31.153 1.00 19.58 135 ARG B CA 1
ATOM 2616 C C . ARG B 1 135 ? 24.692 65.334 31.276 1.00 19.22 135 ARG B C 1
ATOM 2617 O O . ARG B 1 135 ? 25.377 66.359 31.261 1.00 18.86 135 ARG B O 1
ATOM 2625 N N . LEU B 1 136 ? 23.368 65.347 31.355 1.00 17.95 136 LEU B N 1
ATOM 2626 C CA . LEU B 1 136 ? 22.625 66.581 31.322 1.00 17.91 136 LEU B CA 1
ATOM 2627 C C . LEU B 1 136 ? 22.706 67.383 32.611 1.00 17.80 136 LEU B C 1
ATOM 2628 O O . LEU B 1 136 ? 22.814 66.816 33.733 1.00 19.41 136 LEU B O 1
ATOM 2633 N N . ASP B 1 137 ? 22.617 68.706 32.465 1.00 18.91 137 ASP B N 1
ATOM 2634 C CA . ASP B 1 137 ? 22.727 69.623 33.575 1.00 20.64 137 ASP B CA 1
ATOM 2635 C C . ASP B 1 137 ? 21.352 69.922 34.132 1.00 23.05 137 ASP B C 1
ATOM 2636 O O . ASP B 1 137 ? 20.341 69.449 33.586 1.00 20.71 137 ASP B O 1
ATOM 2641 N N . GLN B 1 138 ? 21.321 70.683 35.234 1.00 22.50 138 GLN B N 1
ATOM 2642 C CA . GLN B 1 138 ? 20.076 71.036 35.917 1.00 27.48 138 GLN B CA 1
ATOM 2643 C C . GLN B 1 138 ? 19.094 71.679 34.972 1.00 24.08 138 GLN B C 1
ATOM 2644 O O . GLN B 1 138 ? 19.440 72.585 34.236 1.00 26.46 138 GLN B O 1
ATOM 2650 N N . GLY B 1 139 ? 17.880 71.119 34.926 1.00 22.27 139 GLY B N 1
ATOM 2651 C CA . GLY B 1 139 ? 16.816 71.652 34.137 1.00 21.49 139 GLY B CA 1
ATOM 2652 C C . GLY B 1 139 ? 16.951 71.370 32.664 1.00 19.03 139 GLY B C 1
ATOM 2653 O O . GLY B 1 139 ? 16.188 71.932 31.876 1.00 19.89 139 GLY B O 1
ATOM 2654 N N . GLU B 1 140 ? 17.916 70.534 32.273 1.00 18.31 140 GLU B N 1
ATOM 2655 C CA . GLU B 1 140 ? 18.124 70.157 30.848 1.00 18.40 140 GLU B CA 1
ATOM 2656 C C . GLU B 1 140 ? 17.414 68.864 30.518 1.00 17.98 140 GLU B C 1
ATOM 2657 O O . GLU B 1 140 ? 17.585 67.874 31.214 1.00 18.61 140 GLU B O 1
ATOM 2663 N N . PHE B 1 141 ? 16.594 68.893 29.468 1.00 15.82 141 PHE B N 1
ATOM 2664 C CA . PHE B 1 141 ? 15.866 67.749 28.953 1.00 14.61 141 PHE B CA 1
ATOM 2665 C C . PHE B 1 141 ? 16.076 67.790 27.466 1.00 15.23 141 PHE B C 1
ATOM 2666 O O . PHE B 1 141 ? 15.639 68.716 26.817 1.00 16.68 141 PHE B O 1
ATOM 2674 N N . ILE B 1 142 ? 16.817 66.817 26.970 1.00 13.73 142 ILE B N 1
ATOM 2675 C CA . ILE B 1 142 ? 17.283 66.783 25.598 1.00 14.00 142 ILE B CA 1
ATOM 2676 C C . ILE B 1 142 ? 17.208 65.372 25.047 1.00 15.97 142 ILE B C 1
ATOM 2677 O O . ILE B 1 142 ? 17.768 64.411 25.637 1.00 16.49 142 ILE B O 1
ATOM 2682 N N . GLU B 1 143 ? 16.632 65.248 23.868 1.00 16.62 143 GLU B N 1
ATOM 2683 C CA A GLU B 1 143 ? 16.646 63.998 23.148 0.50 18.17 143 GLU B CA 1
ATOM 2684 C CA B GLU B 1 143 ? 16.588 64.000 23.141 0.50 18.47 143 GLU B CA 1
ATOM 2685 C C . GLU B 1 143 ? 17.538 64.091 21.945 1.00 17.76 143 GLU B C 1
ATOM 2686 O O . GLU B 1 143 ? 17.507 65.076 21.213 1.00 19.54 143 GLU B O 1
ATOM 2697 N N . VAL B 1 144 ? 18.367 63.073 21.737 1.00 15.62 144 VAL B N 1
ATOM 2698 C CA . VAL B 1 144 ? 19.307 63.041 20.652 1.00 16.79 144 VAL B CA 1
ATOM 2699 C C . VAL B 1 144 ? 18.677 62.347 19.451 1.00 19.09 144 VAL B C 1
ATOM 2700 O O . VAL B 1 144 ? 18.001 61.320 19.628 1.00 17.74 144 VAL B O 1
ATOM 2704 N N . VAL B 1 145 ? 18.871 62.919 18.263 1.00 18.44 145 VAL B N 1
ATOM 2705 C CA A VAL B 1 145 ? 18.347 62.330 17.026 0.50 20.75 145 VAL B CA 1
ATOM 2706 C CA B VAL B 1 145 ? 18.357 62.322 17.029 0.50 20.12 145 VAL B CA 1
ATOM 2707 C C . VAL B 1 145 ? 19.404 62.421 15.943 1.00 21.97 145 VAL B C 1
ATOM 2708 O O . VAL B 1 145 ? 20.180 63.362 15.921 1.00 24.35 145 VAL B O 1
ATOM 2715 N N . GLU B 1 146 ? 19.438 61.444 15.033 1.00 18.63 146 GLU B N 1
ATOM 2716 C CA . GLU B 1 146 ? 20.321 61.533 13.880 1.00 20.10 146 GLU B CA 1
ATOM 2717 C C . GLU B 1 146 ? 19.496 62.026 12.749 1.00 19.93 146 GLU B C 1
ATOM 2718 O O . GLU B 1 146 ? 18.370 61.552 12.576 1.00 19.88 146 GLU B O 1
ATOM 2724 N N . VAL B 1 147 ? 20.068 62.900 11.945 1.00 17.19 147 VAL B N 1
ATOM 2725 C CA . VAL B 1 147 ? 19.365 63.569 10.858 1.00 17.40 147 VAL B CA 1
ATOM 2726 C C . VAL B 1 147 ? 20.156 63.572 9.592 1.00 17.88 147 VAL B C 1
ATOM 2727 O O . VAL B 1 147 ? 21.359 63.848 9.562 1.00 17.71 147 VAL B O 1
ATOM 2731 N N . LYS B 1 148 ? 19.501 63.214 8.485 1.00 17.73 148 LYS B N 1
ATOM 2732 C CA . LYS B 1 148 ? 20.172 63.232 7.217 1.00 19.42 148 LYS B CA 1
ATOM 2733 C C . LYS B 1 148 ? 20.276 64.680 6.722 1.00 18.71 148 LYS B C 1
ATOM 2734 O O . LYS B 1 148 ? 19.302 65.387 6.758 1.00 18.92 148 LYS B O 1
ATOM 2740 N N . PRO B 1 149 ? 21.447 65.115 6.253 1.00 19.90 149 PRO B N 1
ATOM 2741 C CA . PRO B 1 149 ? 21.520 66.527 5.859 1.00 20.19 149 PRO B CA 1
ATOM 2742 C C . PRO B 1 149 ? 20.502 66.909 4.789 1.00 21.77 149 PRO B C 1
ATOM 2743 O O . PRO B 1 149 ? 19.960 68.006 4.838 1.00 19.43 149 PRO B O 1
ATOM 2747 N N . ALA B 1 150 ? 20.206 66.029 3.847 1.00 21.77 150 ALA B N 1
ATOM 2748 C CA . ALA B 1 150 ? 19.201 66.388 2.860 1.00 23.16 150 ALA B CA 1
ATOM 2749 C C . ALA B 1 150 ? 17.845 66.631 3.478 1.00 21.45 150 ALA B C 1
ATOM 2750 O O . ALA B 1 150 ? 17.139 67.516 3.009 1.00 24.11 150 ALA B O 1
ATOM 2752 N N . ASP B 1 151 ? 17.460 65.815 4.460 1.00 19.52 151 ASP B N 1
ATOM 2753 C CA . ASP B 1 151 ? 16.229 65.973 5.222 1.00 20.24 151 ASP B CA 1
ATOM 2754 C C . ASP B 1 151 ? 16.263 67.300 5.991 1.00 18.90 151 ASP B C 1
ATOM 2755 O O . ASP B 1 151 ? 15.294 68.029 5.997 1.00 18.27 151 ASP B O 1
ATOM 2760 N N . LEU B 1 152 ? 17.424 67.623 6.555 1.00 18.98 152 LEU B N 1
ATOM 2761 C CA . LEU B 1 152 ? 17.591 68.891 7.307 1.00 17.14 152 LEU B CA 1
ATOM 2762 C C . LEU B 1 152 ? 17.325 70.071 6.419 1.00 16.80 152 LEU B C 1
ATOM 2763 O O . LEU B 1 152 ? 16.641 71.008 6.839 1.00 17.88 152 LEU B O 1
ATOM 2768 N N . MET B 1 153 ? 17.846 70.048 5.192 1.00 17.51 153 MET B N 1
ATOM 2769 C CA . MET B 1 153 ? 17.634 71.171 4.312 1.00 17.90 153 MET B CA 1
ATOM 2770 C C . MET B 1 153 ? 16.190 71.323 3.873 1.00 18.20 153 MET B C 1
ATOM 2771 O O . MET B 1 153 ? 15.721 72.440 3.708 1.00 17.32 153 MET B O 1
ATOM 2776 N N . GLN B 1 154 ? 15.505 70.206 3.659 1.00 19.18 154 GLN B N 1
ATOM 2777 C CA . GLN B 1 154 ? 14.064 70.275 3.392 1.00 19.53 154 GLN B CA 1
ATOM 2778 C C . GLN B 1 154 ? 13.291 70.809 4.589 1.00 18.74 154 GLN B C 1
ATOM 2779 O O . GLN B 1 154 ? 12.361 71.601 4.435 1.00 20.05 154 GLN B O 1
ATOM 2785 N N . LEU B 1 155 ? 13.667 70.399 5.802 1.00 16.78 155 LEU B N 1
ATOM 2786 C CA . LEU B 1 155 ? 13.054 70.974 6.970 1.00 16.80 155 LEU B CA 1
ATOM 2787 C C . LEU B 1 155 ? 13.276 72.497 7.080 1.00 16.98 155 LEU B C 1
ATOM 2788 O O . LEU B 1 155 ? 12.390 73.220 7.526 1.00 16.52 155 LEU B O 1
ATOM 2793 N N . VAL B 1 156 ? 14.462 72.975 6.721 1.00 16.53 156 VAL B N 1
ATOM 2794 C CA . VAL B 1 156 ? 14.758 74.421 6.749 1.00 16.22 156 VAL B CA 1
ATOM 2795 C C . VAL B 1 156 ? 13.772 75.143 5.842 1.00 17.47 156 VAL B C 1
ATOM 2796 O O . VAL B 1 156 ? 13.124 76.103 6.232 1.00 17.27 156 VAL B O 1
ATOM 2800 N N . LEU B 1 157 ? 13.655 74.641 4.606 1.00 18.35 157 LEU B N 1
ATOM 2801 C CA . LEU B 1 157 ? 12.754 75.232 3.618 1.00 19.10 157 LEU B CA 1
ATOM 2802 C C . LEU B 1 157 ? 11.344 75.294 4.132 1.00 18.25 157 LEU B C 1
ATOM 2803 O O . LEU B 1 157 ? 10.616 76.279 3.872 1.00 17.74 157 LEU B O 1
ATOM 2808 N N . GLU B 1 158 ? 10.954 74.268 4.853 1.00 16.96 158 GLU B N 1
ATOM 2809 C CA . GLU B 1 158 ? 9.589 74.125 5.363 1.00 18.48 158 GLU B CA 1
ATOM 2810 C C . GLU B 1 158 ? 9.319 74.951 6.591 1.00 18.38 158 GLU B C 1
ATOM 2811 O O . GLU B 1 158 ? 8.203 74.941 7.075 1.00 20.55 158 GLU B O 1
ATOM 2817 N N . GLY B 1 159 ? 10.305 75.678 7.116 1.00 17.02 159 GLY B N 1
ATOM 2818 C CA . GLY B 1 159 ? 10.107 76.484 8.310 1.00 16.78 159 GLY B CA 1
ATOM 2819 C C . GLY B 1 159 ? 10.205 75.708 9.611 1.00 16.74 159 GLY B C 1
ATOM 2820 O O . GLY B 1 159 ? 9.909 76.247 10.693 1.00 17.83 159 GLY B O 1
ATOM 2821 N N . LYS B 1 160 ? 10.710 74.473 9.533 1.00 16.47 160 LYS B N 1
ATOM 2822 C CA . LYS B 1 160 ? 10.770 73.572 10.695 1.00 16.16 160 LYS B CA 1
ATOM 2823 C C . LYS B 1 160 ? 12.123 73.566 11.406 1.00 16.55 160 LYS B C 1
ATOM 2824 O O . LYS B 1 160 ? 12.308 72.805 12.396 1.00 16.55 160 LYS B O 1
ATOM 2830 N N . VAL B 1 161 ? 13.013 74.444 10.934 1.00 15.98 161 VAL B N 1
ATOM 2831 C CA . VAL B 1 161 ? 14.329 74.691 11.617 1.00 14.92 161 VAL B CA 1
ATOM 2832 C C . VAL B 1 161 ? 14.490 76.182 11.911 1.00 14.01 161 VAL B C 1
ATOM 2833 O O . VAL B 1 161 ? 15.442 76.818 11.503 1.00 14.91 161 VAL B O 1
ATOM 2837 N N . SER B 1 162 ? 13.565 76.741 12.698 1.00 13.20 162 SER B N 1
ATOM 2838 C CA . SER B 1 162 ? 13.539 78.216 12.905 1.00 13.12 162 SER B CA 1
ATOM 2839 C C . SER B 1 162 ? 14.597 78.753 13.853 1.00 13.41 162 SER B C 1
ATOM 2840 O O . SER B 1 162 ? 14.838 79.949 13.889 1.00 14.94 162 SER B O 1
ATOM 2843 N N . ASP B 1 163 ? 15.268 77.850 14.583 1.00 13.90 163 ASP B N 1
ATOM 2844 C CA . ASP B 1 163 ? 16.355 78.293 15.447 1.00 13.93 163 ASP B CA 1
ATOM 2845 C C . ASP B 1 163 ? 17.499 78.809 14.610 1.00 12.95 163 ASP B C 1
ATOM 2846 O O . ASP B 1 163 ? 18.104 78.032 13.869 1.00 12.65 163 ASP B O 1
ATOM 2851 N N . VAL B 1 164 ? 17.814 80.102 14.727 1.00 12.14 164 VAL B N 1
ATOM 2852 C CA . VAL B 1 164 ? 18.812 80.680 13.848 1.00 12.83 164 VAL B CA 1
ATOM 2853 C C . VAL B 1 164 ? 20.148 79.953 13.840 1.00 12.71 164 VAL B C 1
ATOM 2854 O O . VAL B 1 164 ? 20.763 79.801 12.800 1.00 13.92 164 VAL B O 1
ATOM 2858 N N . LYS B 1 165 ? 20.646 79.511 14.986 1.00 11.37 165 LYS B N 1
ATOM 2859 C CA . LYS B 1 165 ? 21.995 78.979 15.000 1.00 11.98 165 LYS B CA 1
ATOM 2860 C C . LYS B 1 165 ? 22.044 77.670 14.242 1.00 12.82 165 LYS B C 1
ATOM 2861 O O . LYS B 1 165 ? 22.991 77.393 13.497 1.00 12.87 165 LYS B O 1
ATOM 2867 N N . THR B 1 166 ? 20.962 76.914 14.379 1.00 12.41 166 THR B N 1
ATOM 2868 C CA . THR B 1 166 ? 20.839 75.595 13.792 1.00 12.36 166 THR B CA 1
ATOM 2869 C C . THR B 1 166 ? 20.644 75.737 12.298 1.00 13.43 166 THR B C 1
ATOM 2870 O O . THR B 1 166 ? 21.256 74.998 11.485 1.00 13.24 166 THR B O 1
ATOM 2874 N N . GLN B 1 167 ? 19.748 76.645 11.922 1.00 12.36 167 GLN B N 1
ATOM 2875 C CA . GLN B 1 167 ? 19.512 76.908 10.493 1.00 13.23 167 GLN B CA 1
ATOM 2876 C C . GLN B 1 167 ? 20.811 77.342 9.803 1.00 13.31 167 GLN B C 1
ATOM 2877 O O . GLN B 1 167 ? 21.118 76.904 8.696 1.00 13.12 167 GLN B O 1
ATOM 2883 N N . ILE B 1 168 ? 21.558 78.246 10.404 1.00 13.11 168 ILE B N 1
ATOM 2884 C CA . ILE B 1 168 ? 22.833 78.671 9.850 1.00 13.33 168 ILE B CA 1
ATOM 2885 C C . ILE B 1 168 ? 23.790 77.479 9.759 1.00 13.06 168 ILE B C 1
ATOM 2886 O O . ILE B 1 168 ? 24.475 77.298 8.765 1.00 14.21 168 ILE B O 1
ATOM 2891 N N . GLY B 1 169 ? 23.853 76.673 10.806 1.00 13.10 169 GLY B N 1
ATOM 2892 C CA . GLY B 1 169 ? 24.650 75.465 10.758 1.00 13.32 169 GLY B CA 1
ATOM 2893 C C . GLY B 1 169 ? 24.259 74.576 9.584 1.00 14.30 169 GLY B C 1
ATOM 2894 O O . GLY B 1 169 ? 25.154 74.090 8.888 1.00 15.02 169 GLY B O 1
ATOM 2895 N N . ALA B 1 170 ? 22.962 74.369 9.366 1.00 14.31 170 ALA B N 1
ATOM 2896 C CA . ALA B 1 170 ? 22.518 73.595 8.196 1.00 14.84 170 ALA B CA 1
ATOM 2897 C C . ALA B 1 170 ? 23.047 74.147 6.904 1.00 15.53 170 ALA B C 1
ATOM 2898 O O . ALA B 1 170 ? 23.503 73.393 6.055 1.00 16.22 170 ALA B O 1
ATOM 2900 N N . PHE B 1 171 ? 22.977 75.462 6.750 1.00 15.33 171 PHE B N 1
ATOM 2901 C CA . PHE B 1 171 ? 23.428 76.110 5.518 1.00 14.99 171 PHE B CA 1
ATOM 2902 C C . PHE B 1 171 ? 24.908 75.936 5.301 1.00 15.30 171 PHE B C 1
ATOM 2903 O O . PHE B 1 171 ? 25.342 75.729 4.143 1.00 16.37 171 PHE B O 1
ATOM 2911 N N . TRP B 1 172 ? 25.703 76.086 6.364 1.00 15.37 172 TRP B N 1
ATOM 2912 C CA . TRP B 1 172 ? 27.146 75.895 6.276 1.00 16.01 172 TRP B CA 1
ATOM 2913 C C . TRP B 1 172 ? 27.472 74.442 5.923 1.00 17.12 172 TRP B C 1
ATOM 2914 O O . TRP B 1 172 ? 28.390 74.176 5.114 1.00 18.08 172 TRP B O 1
ATOM 2925 N N . LEU B 1 173 ? 26.804 73.517 6.604 1.00 16.38 173 LEU B N 1
ATOM 2926 C CA . LEU B 1 173 ? 26.981 72.076 6.341 1.00 17.48 173 LEU B CA 1
ATOM 2927 C C . LEU B 1 173 ? 26.647 71.809 4.878 1.00 17.40 173 LEU B C 1
ATOM 2928 O O . LEU B 1 173 ? 27.375 71.047 4.187 1.00 17.80 173 LEU B O 1
ATOM 2933 N N . ASP B 1 174 ? 25.576 72.428 4.377 1.00 18.74 174 ASP B N 1
ATOM 2934 C CA . ASP B 1 174 ? 25.192 72.219 2.967 1.00 19.54 174 ASP B CA 1
ATOM 2935 C C . ASP B 1 174 ? 26.317 72.675 2.023 1.00 21.85 174 ASP B C 1
ATOM 2936 O O . ASP B 1 174 ? 26.737 71.945 1.108 1.00 21.51 174 ASP B O 1
ATOM 2941 N N . LYS B 1 175 ? 26.876 73.840 2.291 1.00 22.39 175 LYS B N 1
ATOM 2942 C CA . LYS B 1 175 ? 28.023 74.341 1.526 1.00 23.63 175 LYS B CA 1
ATOM 2943 C C . LYS B 1 175 ? 29.233 73.406 1.582 1.00 23.36 175 LYS B C 1
ATOM 2944 O O . LYS B 1 175 ? 29.925 73.245 0.579 1.00 22.98 175 LYS B O 1
ATOM 2950 N N . PHE B 1 176 ? 29.488 72.807 2.748 1.00 22.81 176 PHE B N 1
ATOM 2951 C CA . PHE B 1 176 ? 30.618 71.882 2.926 1.00 24.80 176 PHE B CA 1
ATOM 2952 C C . PHE B 1 176 ? 30.339 70.591 2.168 1.00 24.41 176 PHE B C 1
ATOM 2953 O O . PHE B 1 176 ? 31.184 70.132 1.394 1.00 26.21 176 PHE B O 1
ATOM 2961 N N . LEU B 1 177 ? 29.136 70.054 2.309 1.00 22.27 177 LEU B N 1
ATOM 2962 C CA . LEU B 1 177 ? 28.825 68.745 1.706 1.00 24.02 177 LEU B CA 1
ATOM 2963 C C . LEU B 1 177 ? 28.751 68.856 0.184 1.00 27.05 177 LEU B C 1
ATOM 2964 O O . LEU B 1 177 ? 29.036 67.885 -0.544 1.00 28.94 177 LEU B O 1
ATOM 2969 N N . ARG B 1 178 ? 28.388 70.026 -0.305 1.00 27.98 178 ARG B N 1
ATOM 2970 C CA . ARG B 1 178 ? 28.335 70.277 -1.746 1.00 30.50 178 ARG B CA 1
ATOM 2971 C C . ARG B 1 178 ? 29.694 70.578 -2.371 1.00 31.94 178 ARG B C 1
ATOM 2972 O O . ARG B 1 178 ? 29.765 70.799 -3.576 1.00 35.20 178 ARG B O 1
ATOM 2980 N N . GLY B 1 179 ? 30.757 70.602 -1.571 1.00 32.16 179 GLY B N 1
ATOM 2981 C CA . GLY B 1 179 ? 32.106 70.880 -2.059 1.00 34.80 179 GLY B CA 1
ATOM 2982 C C . GLY B 1 179 ? 32.412 72.352 -2.319 1.00 36.22 179 GLY B C 1
ATOM 2983 O O . GLY B 1 179 ? 33.496 72.698 -2.821 1.00 38.65 179 GLY B O 1
ATOM 2984 N N . GLU B 1 180 ? 31.486 73.235 -1.950 1.00 37.69 180 GLU B N 1
ATOM 2985 C CA . GLU B 1 180 ? 31.641 74.651 -2.236 1.00 37.92 180 GLU B CA 1
ATOM 2986 C C . GLU B 1 180 ? 32.557 75.348 -1.245 1.00 36.49 180 GLU B C 1
ATOM 2987 O O . GLU B 1 180 ? 33.467 76.069 -1.646 1.00 35.58 180 GLU B O 1
ATOM 2993 N N . TRP B 1 181 ? 32.330 75.125 0.042 1.00 32.10 181 TRP B N 1
ATOM 2994 C CA . TRP B 1 181 ? 33.162 75.722 1.079 1.00 34.19 181 TRP B CA 1
ATOM 2995 C C . TRP B 1 181 ? 33.861 74.645 1.900 1.00 38.95 181 TRP B C 1
ATOM 2996 O O . TRP B 1 181 ? 33.196 73.845 2.556 1.00 36.02 181 TRP B O 1
ATOM 3007 N N . ASN B 1 182 ? 35.192 74.664 1.911 1.00 43.79 182 ASN B N 1
ATOM 3008 C CA . ASN B 1 182 ? 35.971 73.631 2.611 1.00 51.19 182 ASN B CA 1
ATOM 3009 C C . ASN B 1 182 ? 37.267 74.147 3.231 1.00 49.43 182 ASN B C 1
ATOM 3010 O O . ASN B 1 182 ? 37.812 75.162 2.808 1.00 56.92 182 ASN B O 1
#